Protein AF-A0A4Y9YD09-F1 (afdb_monomer_lite)

Structure (mmCIF, N/CA/C/O backbone):
data_AF-A0A4Y9YD09-F1
#
_entry.id   AF-A0A4Y9YD09-F1
#
loop_
_atom_site.group_PDB
_atom_site.id
_atom_site.type_symbol
_atom_site.label_atom_id
_atom_site.label_alt_id
_atom_site.label_comp_id
_atom_site.label_asym_id
_atom_site.label_entity_id
_atom_site.label_seq_id
_atom_site.pdbx_PDB_ins_code
_atom_site.Cartn_x
_atom_site.Cartn_y
_atom_site.Cartn_z
_atom_site.occupancy
_atom_site.B_iso_or_equiv
_atom_site.auth_seq_id
_atom_site.auth_comp_id
_atom_site.auth_asym_id
_atom_site.auth_atom_id
_atom_site.pdbx_PDB_model_num
ATOM 1 N N . MET A 1 1 ? -56.142 -28.380 24.379 1.00 47.81 1 MET A N 1
ATOM 2 C CA . MET A 1 1 ? -55.497 -27.273 23.645 1.00 47.81 1 MET A CA 1
ATOM 3 C C . MET A 1 1 ? -54.201 -27.821 23.096 1.00 47.81 1 MET A C 1
ATOM 5 O O . MET A 1 1 ? -53.212 -27.912 23.811 1.00 47.81 1 MET A O 1
ATOM 9 N N . GLU A 1 2 ? -54.309 -28.380 21.897 1.00 43.84 2 GLU A N 1
ATOM 10 C CA . GLU A 1 2 ? -53.283 -29.191 21.254 1.00 43.84 2 GLU A CA 1
ATOM 11 C C . GLU A 1 2 ? -52.233 -28.314 20.578 1.00 43.84 2 GLU A C 1
ATOM 13 O O . GLU A 1 2 ? -52.525 -27.277 19.988 1.00 43.84 2 GLU A O 1
ATOM 18 N N . SER A 1 3 ? -50.995 -28.761 20.745 1.00 59.16 3 SER A N 1
ATOM 19 C CA . SER A 1 3 ? -49.758 -28.147 20.300 1.00 59.16 3 SER A CA 1
ATOM 20 C C . SER A 1 3 ? -49.442 -28.636 18.891 1.00 59.16 3 SER A C 1
ATOM 22 O O . SER A 1 3 ? -49.024 -29.780 18.699 1.00 59.16 3 SER A O 1
ATOM 24 N N . SER A 1 4 ? -49.650 -27.774 17.900 1.00 60.03 4 SER A N 1
ATOM 25 C CA . SER A 1 4 ? -49.287 -28.040 16.509 1.00 60.03 4 SER A CA 1
ATOM 26 C C . SER A 1 4 ? -47.822 -27.671 16.286 1.00 60.03 4 SER A C 1
ATOM 28 O O . SER A 1 4 ? -47.494 -26.534 15.957 1.00 60.03 4 SER A O 1
ATOM 30 N N . ARG A 1 5 ? -46.919 -28.636 16.497 1.00 58.59 5 ARG A N 1
ATOM 31 C CA . ARG A 1 5 ? -45.524 -28.549 16.041 1.00 58.59 5 ARG A CA 1
ATOM 32 C C . ARG A 1 5 ? -45.450 -28.943 14.570 1.00 58.59 5 ARG A C 1
ATOM 34 O O . ARG A 1 5 ? -45.593 -30.113 14.218 1.00 58.59 5 ARG A O 1
ATOM 41 N N . GLU A 1 6 ? -45.205 -27.947 13.737 1.00 63.44 6 GLU A N 1
ATOM 42 C CA . GLU A 1 6 ? -44.985 -28.071 12.304 1.00 63.44 6 GLU A CA 1
ATOM 43 C C . GLU A 1 6 ? -43.615 -28.729 12.047 1.00 63.44 6 GLU A C 1
ATOM 45 O O . GLU A 1 6 ? -42.561 -28.211 12.417 1.00 63.44 6 GLU A O 1
ATOM 50 N N . LYS A 1 7 ? -43.631 -29.939 11.477 1.00 64.44 7 LYS A N 1
ATOM 51 C CA . LYS A 1 7 ? -42.435 -30.668 11.035 1.00 64.44 7 LYS A CA 1
ATOM 52 C C . LYS A 1 7 ? -42.002 -30.114 9.679 1.00 64.44 7 LYS A C 1
ATOM 54 O O . LYS A 1 7 ? -42.626 -30.418 8.667 1.00 64.44 7 LYS A O 1
ATOM 59 N N . VAL A 1 8 ? -40.908 -29.360 9.655 1.00 66.50 8 VAL A N 1
ATOM 60 C CA . VAL A 1 8 ? -40.229 -28.971 8.411 1.00 66.50 8 VAL A CA 1
ATOM 61 C C . VAL A 1 8 ? -39.468 -30.190 7.857 1.00 66.50 8 VAL A C 1
ATOM 63 O O . VAL A 1 8 ? -38.717 -30.824 8.607 1.00 66.50 8 VAL A O 1
ATOM 66 N N . PRO A 1 9 ? -39.652 -30.574 6.581 1.00 61.00 9 PRO A N 1
ATOM 67 C CA . PRO A 1 9 ? -38.974 -31.725 6.000 1.00 61.00 9 PRO A CA 1
ATOM 68 C C . PRO A 1 9 ? -37.500 -31.414 5.702 1.00 61.00 9 PRO A C 1
ATOM 70 O O . PRO A 1 9 ? -37.165 -30.544 4.900 1.00 61.00 9 PRO A O 1
ATOM 73 N N . SER A 1 10 ? -36.618 -32.174 6.353 1.00 64.12 10 SER A N 1
ATOM 74 C CA . SER A 1 10 ? -35.182 -32.239 6.079 1.00 64.12 10 SER A CA 1
ATOM 75 C C . SER A 1 10 ? -34.940 -32.932 4.735 1.00 64.12 10 SER A C 1
ATOM 77 O O . SER A 1 10 ? -34.915 -34.159 4.648 1.00 64.12 10 SER A O 1
ATOM 79 N N . CYS A 1 11 ? -34.791 -32.133 3.679 1.00 51.66 11 CYS A N 1
ATOM 80 C CA . CYS A 1 11 ? -34.447 -32.593 2.332 1.00 51.66 11 CYS A CA 1
ATOM 81 C C . CYS A 1 11 ? -33.282 -31.771 1.755 1.00 51.66 11 CYS A C 1
ATOM 83 O O . CYS A 1 11 ? -33.344 -31.327 0.612 1.00 51.66 11 CYS A O 1
ATOM 85 N N . MET A 1 12 ? -32.220 -31.542 2.531 1.00 53.12 12 MET A N 1
ATOM 86 C CA . MET A 1 12 ? -30.958 -31.031 1.984 1.00 53.12 12 MET A CA 1
ATOM 87 C C . MET A 1 12 ? -30.177 -32.210 1.399 1.00 53.12 12 MET A C 1
ATOM 89 O O . MET A 1 12 ? -29.600 -33.018 2.126 1.00 53.12 12 MET A O 1
ATOM 93 N N . ARG A 1 13 ? -30.200 -32.339 0.068 1.00 57.50 13 ARG A N 1
ATOM 94 C CA . ARG A 1 13 ? -29.267 -33.211 -0.654 1.00 57.50 13 ARG A CA 1
ATOM 95 C C . ARG A 1 13 ? -27.878 -32.560 -0.621 1.00 57.50 13 ARG A C 1
ATOM 97 O O . ARG A 1 13 ? -27.790 -31.373 -0.926 1.00 57.50 13 ARG A O 1
ATOM 104 N N . PRO A 1 14 ? -26.803 -33.298 -0.306 1.00 54.00 14 PRO A N 1
ATOM 105 C CA . PRO A 1 14 ? -25.453 -32.779 -0.466 1.00 54.00 14 PRO A CA 1
ATOM 106 C C . PRO A 1 14 ? -25.163 -32.567 -1.959 1.00 54.00 14 PRO A C 1
ATOM 108 O O . PRO A 1 14 ? -25.347 -33.473 -2.774 1.00 54.00 14 PRO A O 1
ATOM 111 N N . LEU A 1 15 ? -24.745 -31.348 -2.309 1.00 54.59 15 LEU A N 1
ATOM 112 C CA . LEU A 1 15 ? -24.181 -31.023 -3.617 1.00 54.59 15 LEU A CA 1
ATOM 113 C C . LEU A 1 15 ? -22.933 -31.893 -3.856 1.00 54.59 15 LEU A C 1
ATOM 115 O O . LEU A 1 15 ? -22.164 -32.110 -2.914 1.00 54.59 15 LEU A O 1
ATOM 119 N N . PRO A 1 16 ? -22.708 -32.398 -5.081 1.00 53.72 16 PRO A N 1
ATOM 120 C CA . PRO A 1 16 ? -21.475 -33.099 -5.399 1.00 53.72 16 PRO A CA 1
ATOM 121 C C . PRO A 1 16 ? -20.301 -32.131 -5.235 1.00 53.72 16 PRO A C 1
ATOM 123 O O . PRO A 1 16 ? -20.283 -31.056 -5.834 1.00 53.72 16 PRO A O 1
ATOM 126 N N . SER A 1 17 ? -19.328 -32.518 -4.410 1.00 49.91 17 SER A N 1
ATOM 127 C CA . SER A 1 17 ? -18.028 -31.864 -4.336 1.00 49.91 17 SER A CA 1
ATOM 128 C C . SER A 1 17 ? -17.434 -31.836 -5.740 1.00 49.91 17 SER A C 1
ATOM 130 O O . SER A 1 17 ? -17.105 -32.888 -6.294 1.00 49.91 17 SER A O 1
ATOM 132 N N . VAL A 1 18 ? -17.322 -30.641 -6.314 1.00 48.81 18 VAL A N 1
ATOM 133 C CA . VAL A 1 18 ? -16.486 -30.393 -7.483 1.00 48.81 18 VAL A CA 1
ATOM 134 C C . VAL A 1 18 ? -15.069 -30.689 -7.020 1.00 48.81 18 VAL A C 1
ATOM 136 O O . VAL A 1 18 ? -14.433 -29.880 -6.356 1.00 48.81 18 VAL A O 1
ATOM 139 N N . THR A 1 19 ? -14.614 -31.915 -7.260 1.00 46.56 19 THR A N 1
ATOM 140 C CA . THR A 1 19 ? -13.201 -32.241 -7.168 1.00 46.56 19 THR A CA 1
ATOM 141 C C . THR A 1 19 ? -12.508 -31.363 -8.186 1.00 46.56 19 THR A C 1
ATOM 143 O O . THR A 1 19 ? -12.683 -31.557 -9.391 1.00 46.56 19 THR A O 1
ATOM 146 N N . ASP A 1 20 ? -11.773 -30.385 -7.673 1.00 43.47 20 ASP A N 1
ATOM 147 C CA . ASP A 1 20 ? -10.776 -29.613 -8.386 1.00 43.47 20 ASP A CA 1
ATOM 148 C C . ASP A 1 20 ? -9.918 -30.561 -9.225 1.00 43.47 20 ASP A C 1
ATOM 150 O O . ASP A 1 20 ? -8.968 -31.190 -8.754 1.00 43.47 20 ASP A O 1
ATOM 154 N N . HIS A 1 21 ? -10.238 -30.662 -10.512 1.00 44.66 21 HIS A N 1
ATOM 155 C CA . HIS A 1 21 ? -9.236 -30.990 -11.505 1.00 44.66 21 HIS A CA 1
ATOM 156 C C . HIS A 1 21 ? -8.333 -29.766 -11.630 1.00 44.66 21 HIS A C 1
ATOM 158 O O . HIS A 1 21 ? -8.435 -28.973 -12.565 1.00 44.66 21 HIS A O 1
ATOM 164 N N . CYS A 1 22 ? -7.432 -29.634 -10.654 1.00 43.56 22 CYS A N 1
ATOM 165 C CA . CYS A 1 22 ? -6.157 -28.969 -10.835 1.00 43.56 22 CYS A CA 1
ATOM 166 C C . CYS A 1 22 ? -5.472 -29.646 -12.023 1.00 43.56 22 CYS A C 1
ATOM 168 O O . CYS A 1 22 ? -4.782 -30.658 -11.884 1.00 43.56 22 CYS A O 1
ATOM 170 N N . PHE A 1 23 ? -5.683 -29.088 -13.212 1.00 40.84 23 PHE A N 1
ATOM 171 C CA . PHE A 1 23 ? -4.746 -29.224 -14.310 1.00 40.84 23 PHE A CA 1
ATOM 172 C C . PHE A 1 23 ? -3.421 -28.631 -13.823 1.00 40.84 23 PHE A C 1
ATOM 174 O O . PHE A 1 23 ? -3.155 -27.440 -13.971 1.00 40.84 23 PHE A O 1
ATOM 181 N N . HIS A 1 24 ? -2.588 -29.474 -13.213 1.00 40.06 24 HIS A N 1
ATOM 182 C CA . HIS A 1 24 ? -1.157 -29.241 -13.130 1.00 40.06 24 HIS A CA 1
ATOM 183 C C . HIS A 1 24 ? -0.622 -29.276 -14.565 1.00 40.06 24 HIS A C 1
ATOM 185 O O . HIS A 1 24 ? -0.164 -30.300 -15.065 1.00 40.06 24 HIS A O 1
ATOM 191 N N . LEU A 1 25 ? -0.716 -28.138 -15.252 1.00 40.06 25 LEU A N 1
ATOM 192 C CA . LEU A 1 25 ? 0.164 -27.811 -16.361 1.00 40.06 25 LEU A CA 1
ATOM 193 C C . LEU A 1 25 ? 1.560 -27.635 -15.761 1.00 40.06 25 LEU A C 1
ATOM 195 O O . LEU A 1 25 ? 1.980 -26.532 -15.416 1.00 40.06 25 LEU A O 1
ATOM 199 N N . THR A 1 26 ? 2.274 -28.744 -15.592 1.00 41.78 26 THR A N 1
ATOM 200 C CA . THR A 1 26 ? 3.727 -28.744 -15.450 1.00 41.78 26 THR A CA 1
ATOM 201 C C . THR A 1 26 ? 4.317 -28.297 -16.782 1.00 41.78 26 THR A C 1
ATOM 203 O O . THR A 1 26 ? 4.711 -29.097 -17.627 1.00 41.78 26 THR A O 1
ATOM 206 N N . LEU A 1 27 ? 4.349 -26.980 -16.987 1.00 41.34 27 LEU A N 1
ATOM 207 C CA . LEU A 1 27 ? 5.278 -26.353 -17.914 1.00 41.34 27 LEU A CA 1
ATOM 208 C C . LEU A 1 27 ? 6.682 -26.616 -17.365 1.00 41.34 27 LEU A C 1
ATOM 210 O O . LEU A 1 27 ? 7.178 -25.895 -16.505 1.00 41.34 27 LEU A O 1
ATOM 214 N N . THR A 1 28 ? 7.311 -27.687 -17.839 1.00 44.91 28 THR A N 1
ATOM 215 C CA . THR A 1 28 ? 8.748 -27.913 -17.696 1.00 44.91 28 THR A CA 1
ATOM 216 C C . THR A 1 28 ? 9.475 -26.887 -18.563 1.00 44.91 28 THR A C 1
ATOM 218 O O . THR A 1 28 ? 9.896 -27.177 -19.683 1.00 44.91 28 THR A O 1
ATOM 221 N N . THR A 1 29 ? 9.567 -25.648 -18.085 1.00 51.22 29 THR A N 1
ATOM 222 C CA . THR A 1 29 ? 10.518 -24.665 -18.604 1.00 51.22 29 THR A CA 1
ATOM 223 C C . THR A 1 29 ? 11.826 -24.845 -17.851 1.00 51.22 29 THR A C 1
ATOM 225 O O . THR A 1 29 ? 12.091 -24.168 -16.861 1.00 51.22 29 THR A O 1
ATOM 228 N N . ASP A 1 30 ? 12.644 -25.761 -18.357 1.00 49.75 30 ASP A N 1
ATOM 229 C CA . ASP A 1 30 ? 14.000 -26.099 -17.897 1.00 49.75 30 ASP A CA 1
ATOM 230 C C . ASP A 1 30 ? 15.032 -24.986 -18.224 1.00 49.75 30 ASP A C 1
ATOM 232 O O . ASP A 1 30 ? 16.186 -25.224 -18.559 1.00 49.75 30 ASP A O 1
ATOM 236 N N . VAL A 1 31 ? 14.584 -23.726 -18.209 1.00 54.47 31 VAL A N 1
ATOM 237 C CA . VAL A 1 31 ? 15.383 -22.524 -18.523 1.00 54.47 31 VAL A CA 1
ATOM 238 C C . VAL A 1 31 ? 15.338 -21.515 -17.359 1.00 54.47 31 VAL A C 1
ATOM 240 O O . VAL A 1 31 ? 15.980 -20.470 -17.412 1.00 54.47 31 VAL A O 1
ATOM 243 N N . GLY A 1 32 ? 14.580 -21.811 -16.293 1.00 49.78 32 GLY A N 1
ATOM 244 C CA . GLY A 1 32 ? 14.319 -20.883 -15.187 1.00 49.78 32 GLY A CA 1
ATOM 245 C C . GLY A 1 32 ? 15.309 -20.929 -14.020 1.00 49.78 32 GLY A C 1
ATOM 246 O O . GLY A 1 32 ? 15.485 -19.908 -13.362 1.00 49.78 32 GLY A O 1
ATOM 247 N N . GLU A 1 33 ? 15.979 -22.057 -13.767 1.00 50.00 33 GLU A N 1
ATOM 248 C CA . GLU A 1 33 ? 16.783 -22.205 -12.538 1.00 50.00 33 GLU A CA 1
ATOM 249 C C . GLU A 1 33 ? 18.110 -21.434 -12.587 1.00 50.00 33 GLU A C 1
ATOM 251 O O . GLU A 1 33 ? 18.560 -20.894 -11.583 1.00 50.00 33 GLU A O 1
ATOM 256 N N . VAL A 1 34 ? 18.707 -21.257 -13.770 1.00 56.06 34 VAL A N 1
ATOM 257 C CA . VAL A 1 34 ? 19.982 -20.521 -13.878 1.00 56.06 34 VAL A CA 1
ATOM 258 C C . VAL A 1 34 ? 19.783 -19.006 -13.712 1.00 56.06 34 VAL A C 1
ATOM 260 O O . VAL A 1 34 ? 20.690 -18.297 -13.277 1.00 56.06 34 VAL A O 1
ATOM 263 N N . PHE A 1 35 ? 18.589 -18.489 -14.025 1.00 55.69 35 PHE A N 1
ATOM 264 C CA . PHE A 1 35 ? 18.291 -17.062 -13.878 1.00 55.69 35 PHE A CA 1
ATOM 265 C C . PHE A 1 35 ? 17.839 -16.691 -12.462 1.00 55.69 35 PHE A C 1
ATOM 267 O O . PHE A 1 35 ? 18.127 -15.574 -12.030 1.00 55.69 35 PHE A O 1
ATOM 274 N N . SER A 1 36 ? 17.178 -17.591 -11.723 1.00 62.50 36 SER A N 1
ATOM 275 C CA . SER A 1 36 ? 16.754 -17.305 -10.345 1.00 62.50 36 SER A CA 1
ATOM 276 C C . SER A 1 36 ? 17.939 -17.141 -9.399 1.00 62.50 36 SER A C 1
ATOM 278 O O . SER A 1 36 ? 17.943 -16.206 -8.598 1.00 62.50 36 SER A O 1
ATOM 280 N N . ASP A 1 37 ? 18.969 -17.974 -9.540 1.00 70.19 37 ASP A N 1
ATOM 281 C CA . ASP A 1 37 ? 20.123 -17.944 -8.638 1.00 70.19 37 ASP A CA 1
ATOM 282 C C . ASP A 1 37 ? 20.966 -16.680 -8.856 1.00 70.19 37 ASP A C 1
ATOM 284 O O . ASP A 1 37 ? 21.330 -15.992 -7.901 1.00 70.19 37 ASP A O 1
ATOM 288 N N . SER A 1 38 ? 21.159 -16.277 -10.118 1.00 73.81 38 SER A N 1
ATOM 289 C CA . SER A 1 38 ? 21.883 -15.043 -10.446 1.00 73.81 38 SER A CA 1
ATOM 290 C C . SER A 1 38 ? 21.150 -13.778 -9.987 1.00 73.81 38 SER A C 1
ATOM 292 O O . SER A 1 38 ? 21.802 -12.791 -9.643 1.00 73.81 38 SER A O 1
ATOM 294 N N . LEU A 1 39 ? 19.815 -13.772 -10.001 1.00 77.62 39 LEU A N 1
ATOM 295 C CA . LEU A 1 39 ? 19.019 -12.618 -9.574 1.00 77.62 39 LEU A CA 1
ATOM 296 C C . LEU A 1 39 ? 18.940 -12.551 -8.043 1.00 77.62 39 LEU A C 1
ATOM 298 O O . LEU A 1 39 ? 18.982 -11.462 -7.470 1.00 77.62 39 LEU A O 1
ATOM 302 N N . HIS A 1 40 ? 18.912 -13.707 -7.375 1.00 80.25 40 HIS A N 1
ATOM 303 C CA . HIS A 1 40 ? 18.935 -13.768 -5.920 1.00 80.25 40 HIS A CA 1
ATOM 304 C C . HIS A 1 40 ? 20.273 -13.283 -5.339 1.00 80.25 40 HIS A C 1
ATOM 306 O O . HIS A 1 40 ? 20.264 -12.539 -4.351 1.00 80.25 40 HIS A O 1
ATOM 312 N N . ASP A 1 41 ? 21.398 -13.625 -5.971 1.00 81.75 41 ASP A N 1
ATOM 313 C CA . ASP A 1 41 ? 22.720 -13.131 -5.571 1.00 81.75 41 ASP A CA 1
ATOM 314 C C . ASP A 1 41 ? 22.876 -11.623 -5.820 1.00 81.75 41 ASP A C 1
ATOM 316 O O . ASP A 1 41 ? 23.442 -10.918 -4.983 1.00 81.75 41 ASP A O 1
ATOM 320 N N . LEU A 1 42 ? 22.296 -11.095 -6.906 1.00 83.19 42 LEU A N 1
ATOM 321 C CA . LEU A 1 42 ? 22.296 -9.655 -7.189 1.00 83.19 42 LEU A CA 1
ATOM 322 C C . LEU A 1 42 ? 21.495 -8.862 -6.139 1.00 83.19 42 LEU A C 1
ATOM 324 O O . LEU A 1 42 ? 21.937 -7.802 -5.694 1.00 83.19 42 LEU A O 1
ATOM 328 N N . ILE A 1 43 ? 20.348 -9.396 -5.702 1.00 83.19 43 ILE A N 1
ATOM 329 C CA . ILE A 1 43 ? 19.521 -8.788 -4.646 1.00 83.19 43 ILE A CA 1
ATOM 330 C C . ILE A 1 43 ? 20.260 -8.810 -3.302 1.00 83.19 43 ILE A C 1
ATOM 332 O O . ILE A 1 43 ? 20.325 -7.782 -2.630 1.00 83.19 43 ILE A O 1
ATOM 336 N N . LYS A 1 44 ? 20.896 -9.932 -2.935 1.00 85.19 44 LYS A N 1
ATOM 337 C CA . LYS A 1 44 ? 21.687 -10.015 -1.694 1.00 85.19 44 LYS A CA 1
ATOM 338 C C . LYS A 1 44 ? 22.861 -9.038 -1.685 1.00 85.19 44 LYS A C 1
ATOM 340 O O . LYS A 1 44 ? 23.157 -8.452 -0.644 1.00 85.19 44 LYS A O 1
ATOM 345 N N . HIS A 1 45 ? 23.518 -8.839 -2.827 1.00 81.69 45 HIS A N 1
ATOM 346 C CA . HIS A 1 45 ? 24.631 -7.897 -2.927 1.00 81.69 45 HIS A CA 1
ATOM 347 C C . HIS A 1 45 ? 24.160 -6.437 -2.801 1.00 81.69 45 HIS A C 1
ATOM 349 O O . HIS A 1 45 ? 24.809 -5.642 -2.120 1.00 81.69 45 HIS A O 1
ATOM 355 N N . ALA A 1 46 ? 23.000 -6.102 -3.380 1.00 76.88 46 ALA A N 1
ATOM 356 C CA . ALA A 1 46 ? 22.389 -4.778 -3.255 1.00 76.88 46 ALA A CA 1
ATOM 357 C C . ALA A 1 46 ? 21.912 -4.479 -1.818 1.00 76.88 46 ALA A C 1
ATOM 359 O O . ALA A 1 46 ? 22.097 -3.367 -1.321 1.00 76.88 46 ALA A O 1
ATOM 360 N N . GLU A 1 47 ? 21.352 -5.468 -1.114 1.00 79.62 47 GLU A N 1
ATOM 361 C CA . GLU A 1 47 ? 20.957 -5.324 0.295 1.00 79.62 47 GLU A CA 1
ATOM 362 C C . GLU A 1 47 ? 22.171 -5.175 1.228 1.00 79.62 47 GLU A C 1
ATOM 364 O O . GLU A 1 47 ? 22.140 -4.367 2.161 1.00 79.62 47 GLU A O 1
ATOM 369 N N . ALA A 1 48 ? 23.268 -5.891 0.954 1.00 74.94 48 ALA A N 1
ATOM 370 C CA . ALA A 1 48 ? 24.509 -5.773 1.718 1.00 74.94 48 ALA A CA 1
ATOM 371 C C . ALA A 1 48 ? 25.160 -4.384 1.569 1.00 74.94 48 ALA A C 1
ATOM 373 O O . ALA A 1 48 ? 25.616 -3.811 2.563 1.00 74.94 48 ALA A O 1
ATOM 374 N N . GLU A 1 49 ? 25.160 -3.802 0.364 1.00 73.19 49 GLU A N 1
ATOM 375 C CA . GLU A 1 49 ? 25.646 -2.431 0.145 1.00 73.19 49 GLU A CA 1
ATOM 376 C C . GLU A 1 49 ? 24.736 -1.380 0.796 1.00 73.19 49 GLU A C 1
ATOM 378 O O . GLU A 1 49 ? 25.233 -0.452 1.444 1.00 73.19 49 GLU A O 1
ATOM 383 N N . ALA A 1 50 ? 23.412 -1.552 0.726 1.00 69.50 50 ALA A N 1
A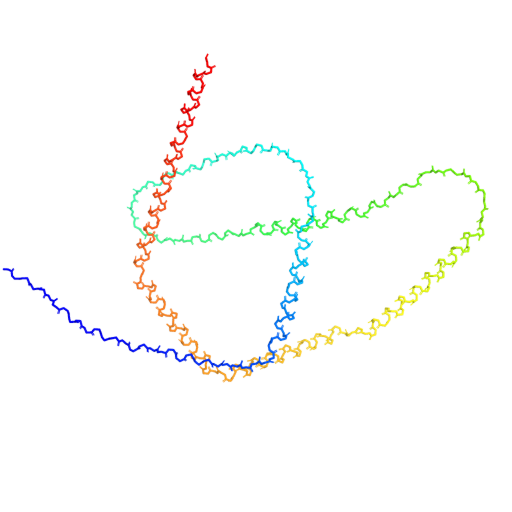TOM 384 C CA . ALA A 1 50 ? 22.464 -0.648 1.379 1.00 69.50 50 ALA A CA 1
ATOM 385 C C . ALA A 1 50 ? 22.603 -0.657 2.914 1.00 69.50 50 ALA A C 1
ATOM 387 O O . ALA A 1 50 ? 22.464 0.386 3.562 1.00 69.50 50 ALA A O 1
ATOM 388 N N . CYS A 1 51 ? 22.925 -1.809 3.508 1.00 61.53 51 CYS A N 1
ATOM 389 C CA . CYS A 1 51 ? 23.108 -1.925 4.953 1.00 61.53 51 CYS A CA 1
ATOM 390 C C . CYS A 1 51 ? 24.416 -1.270 5.438 1.00 61.53 51 CYS A C 1
ATOM 392 O O . CYS A 1 51 ? 24.469 -0.758 6.558 1.00 61.53 51 CYS A O 1
ATOM 394 N N . ASN A 1 52 ? 25.445 -1.209 4.586 1.00 55.12 52 ASN A N 1
ATOM 395 C CA . ASN A 1 52 ? 26.748 -0.629 4.928 1.00 55.12 52 ASN A CA 1
ATOM 396 C C . ASN A 1 52 ? 26.774 0.911 4.853 1.00 55.12 52 ASN A C 1
ATOM 398 O O . ASN A 1 52 ? 27.634 1.553 5.455 1.00 55.12 52 ASN A O 1
ATOM 402 N N . HIS A 1 53 ? 25.816 1.531 4.156 1.00 56.53 53 HIS A N 1
ATOM 403 C CA . HIS A 1 53 ? 25.692 2.993 4.082 1.00 56.53 53 HIS A CA 1
ATOM 404 C C . HIS A 1 53 ? 24.697 3.605 5.074 1.00 56.53 53 HIS A C 1
ATOM 406 O O . HIS A 1 53 ? 24.678 4.826 5.229 1.00 56.53 53 HIS A O 1
ATOM 412 N N . ARG A 1 54 ? 23.910 2.797 5.799 1.00 49.81 54 ARG A N 1
ATOM 413 C CA . ARG A 1 54 ? 22.873 3.320 6.709 1.00 49.81 54 ARG A CA 1
ATOM 414 C C . ARG A 1 54 ? 23.289 3.468 8.174 1.00 49.81 54 ARG A C 1
ATOM 416 O O . ARG A 1 54 ? 22.543 4.064 8.943 1.00 49.81 54 ARG A O 1
ATOM 423 N N . TYR A 1 55 ? 24.479 3.006 8.556 1.00 48.50 55 TYR A N 1
ATOM 424 C CA . TYR A 1 55 ? 25.003 3.198 9.910 1.00 48.50 55 TYR A CA 1
ATOM 425 C C . TYR A 1 55 ? 26.477 3.615 9.887 1.00 48.50 55 TYR A C 1
ATOM 427 O O . TYR A 1 55 ? 27.358 2.764 10.015 1.00 48.50 55 TYR A O 1
ATOM 435 N N . PRO A 1 56 ? 26.795 4.920 9.792 1.00 48.81 56 PRO A N 1
ATOM 436 C CA . PRO A 1 56 ? 28.084 5.374 10.283 1.00 48.81 56 PRO A CA 1
ATOM 437 C C . PRO A 1 56 ? 28.127 5.063 11.781 1.00 48.81 56 PRO A C 1
ATOM 439 O O . PRO A 1 56 ? 27.227 5.446 12.532 1.00 48.81 56 PRO A O 1
ATOM 442 N N . ALA A 1 57 ? 29.151 4.319 12.196 1.00 50.62 57 ALA A N 1
ATOM 443 C CA . ALA A 1 57 ? 29.418 3.957 13.578 1.00 50.62 57 ALA A CA 1
ATOM 444 C C . ALA A 1 57 ? 29.324 5.195 14.488 1.00 50.62 57 ALA A C 1
ATOM 446 O O . ALA A 1 57 ? 30.262 5.987 14.593 1.00 50.62 57 ALA A O 1
ATOM 447 N N . ARG A 1 58 ? 28.176 5.375 15.156 1.00 46.91 58 ARG A N 1
ATOM 448 C CA . ARG A 1 58 ? 28.037 6.357 16.228 1.00 46.91 58 ARG A CA 1
ATOM 449 C C . ARG A 1 58 ? 28.754 5.798 17.443 1.00 46.91 58 ARG A C 1
ATOM 451 O O . ARG A 1 58 ? 28.265 4.921 18.149 1.00 46.91 58 ARG A O 1
ATOM 458 N N . LEU A 1 59 ? 29.961 6.323 17.595 1.00 46.56 59 LEU A N 1
ATOM 459 C CA . LEU A 1 59 ? 30.813 6.277 18.765 1.00 46.56 59 LEU A CA 1
ATOM 460 C C . LEU A 1 59 ? 30.002 6.347 20.063 1.00 46.56 59 LEU A C 1
ATOM 462 O O . LEU A 1 59 ? 29.102 7.170 20.228 1.00 46.56 59 LEU A O 1
ATOM 466 N N . ALA A 1 60 ? 30.396 5.486 20.995 1.00 51.72 60 ALA A N 1
ATOM 467 C CA . ALA A 1 60 ? 30.070 5.579 22.401 1.00 51.72 60 ALA A CA 1
ATOM 468 C C . ALA A 1 60 ? 30.342 6.999 22.926 1.00 51.72 60 ALA A C 1
ATOM 470 O O . ALA A 1 60 ? 31.480 7.458 22.893 1.00 51.72 60 ALA A O 1
ATOM 471 N N . SER A 1 61 ? 29.319 7.676 23.452 1.00 46.53 61 SER A N 1
ATOM 472 C CA . SER A 1 61 ? 29.518 8.852 24.297 1.00 46.53 61 SER A CA 1
ATOM 473 C C . SER A 1 61 ? 28.341 9.057 25.250 1.00 46.53 61 SER A C 1
ATOM 475 O O . SER A 1 61 ? 27.207 9.270 24.839 1.00 46.53 61 SER A O 1
ATOM 477 N N . THR A 1 62 ? 28.684 8.983 26.537 1.00 41.00 62 THR A N 1
ATOM 478 C CA . THR A 1 62 ? 28.089 9.688 27.684 1.00 41.00 62 THR A CA 1
ATOM 479 C C . THR A 1 62 ? 26.598 9.507 27.984 1.00 41.00 62 THR A C 1
ATOM 481 O O . THR A 1 62 ? 25.710 10.197 27.503 1.00 41.00 62 THR A O 1
ATOM 484 N N . ARG A 1 63 ? 26.395 8.618 28.957 1.00 46.62 63 ARG A N 1
ATOM 485 C CA . ARG A 1 63 ? 25.298 8.525 29.921 1.00 46.62 63 ARG A CA 1
ATOM 486 C C . ARG A 1 63 ? 25.058 9.873 30.627 1.00 46.62 63 ARG A C 1
ATOM 488 O O . ARG A 1 63 ? 25.610 10.099 31.700 1.00 46.62 63 ARG A O 1
ATOM 495 N N . GLU A 1 64 ? 24.203 10.724 30.074 1.00 46.28 64 GLU A N 1
ATOM 496 C CA . GLU A 1 64 ? 23.577 11.822 30.817 1.00 46.28 64 GLU A CA 1
ATOM 497 C C . GLU A 1 64 ? 22.121 11.481 31.134 1.00 46.28 64 GLU A C 1
ATOM 499 O O . GLU A 1 64 ? 21.325 11.103 30.278 1.00 46.28 64 GLU A O 1
ATOM 504 N N . LYS A 1 65 ? 21.802 11.555 32.427 1.00 54.81 65 LYS A N 1
ATOM 505 C CA . LYS A 1 65 ? 20.461 11.390 32.976 1.00 54.81 65 LYS A CA 1
ATOM 506 C C . LYS A 1 65 ? 19.633 12.621 32.607 1.00 54.81 65 LYS A C 1
ATOM 508 O O . LYS A 1 65 ? 19.688 13.614 33.327 1.00 54.81 65 LYS A O 1
ATOM 513 N N . SER A 1 66 ? 18.830 12.551 31.553 1.00 41.88 66 SER A N 1
ATOM 514 C CA . SER A 1 66 ? 17.702 13.466 31.388 1.00 41.88 66 SER A CA 1
ATOM 515 C C . SER A 1 66 ? 16.488 12.888 32.117 1.00 41.88 66 SER A C 1
ATOM 517 O O . SER A 1 66 ? 15.860 11.912 31.710 1.00 41.88 66 SER A O 1
ATOM 519 N N . VAL A 1 67 ? 16.193 13.485 33.270 1.00 50.69 67 VAL A N 1
ATOM 520 C CA . VAL A 1 67 ? 14.905 13.362 33.950 1.00 50.69 67 VAL A CA 1
ATOM 521 C C . VAL A 1 67 ? 13.888 14.077 33.065 1.00 50.69 67 VAL A C 1
ATOM 523 O O . VAL A 1 67 ? 13.766 15.297 33.111 1.00 50.69 67 VAL A O 1
ATOM 526 N N . LEU A 1 68 ? 13.196 13.325 32.210 1.00 43.81 68 LEU A N 1
ATOM 527 C CA . LEU A 1 68 ? 12.030 13.833 31.500 1.00 43.81 68 LEU A CA 1
ATOM 528 C C . LEU A 1 68 ? 10.869 13.909 32.494 1.00 43.81 68 LEU A C 1
ATOM 530 O O . LEU A 1 68 ? 10.250 12.904 32.844 1.00 43.81 68 LEU A O 1
ATOM 534 N N . HIS A 1 69 ? 10.606 15.127 32.965 1.00 42.09 69 HIS A N 1
ATOM 535 C CA . HIS A 1 69 ? 9.307 15.516 33.491 1.00 42.09 69 HIS A CA 1
ATOM 536 C C . HIS A 1 69 ? 8.272 15.292 32.384 1.00 42.09 69 HIS A C 1
ATOM 538 O O . HIS A 1 69 ? 8.147 16.095 31.465 1.00 42.09 69 HIS A O 1
ATOM 544 N N . HIS A 1 70 ? 7.551 14.174 32.455 1.00 40.78 70 HIS A N 1
ATOM 545 C CA . HIS A 1 70 ? 6.343 13.987 31.667 1.00 40.78 70 HIS A CA 1
ATOM 546 C C . HIS A 1 70 ? 5.276 14.912 32.258 1.00 40.78 70 HIS A C 1
ATOM 548 O O . HIS A 1 70 ? 4.643 14.604 33.268 1.00 40.78 70 HIS A O 1
ATOM 554 N N . GLU A 1 71 ? 5.142 16.090 31.662 1.00 42.88 71 GLU A N 1
ATOM 555 C CA . GLU A 1 71 ? 4.032 16.997 31.898 1.00 42.88 71 GLU A CA 1
ATOM 556 C C . GLU A 1 71 ? 2.768 16.318 31.355 1.00 42.88 71 GLU A C 1
ATOM 558 O O . GLU A 1 71 ? 2.530 16.235 30.150 1.00 42.88 71 GLU A O 1
ATOM 563 N N . VAL A 1 72 ? 2.006 15.710 32.264 1.00 43.66 72 VAL A N 1
ATOM 564 C CA . VAL A 1 72 ? 0.695 15.125 31.983 1.00 43.66 72 VAL A CA 1
ATOM 565 C C . VAL A 1 72 ? -0.250 16.287 31.699 1.00 43.66 72 VAL A C 1
ATOM 567 O O . VAL A 1 72 ? -0.810 16.892 32.612 1.00 43.66 72 VAL A O 1
ATOM 570 N N . ARG A 1 73 ? -0.386 16.636 30.419 1.00 44.50 73 ARG A N 1
ATOM 571 C CA . ARG A 1 73 ? -1.370 17.607 29.947 1.00 44.50 73 ARG A CA 1
ATOM 572 C C . ARG A 1 73 ? -2.748 16.962 30.086 1.00 44.50 73 ARG A C 1
ATOM 574 O O . ARG A 1 73 ? -3.130 16.117 29.283 1.00 44.50 73 ARG A O 1
ATOM 581 N N . ALA A 1 74 ? -3.449 17.310 31.161 1.00 41.72 74 ALA A N 1
ATOM 582 C CA . ALA A 1 74 ? -4.829 16.917 31.389 1.00 41.72 74 ALA A CA 1
ATOM 583 C C . ALA A 1 74 ? -5.698 17.497 30.265 1.00 41.72 74 ALA A C 1
ATOM 585 O O . ALA A 1 74 ? -5.924 18.703 30.205 1.00 41.72 74 ALA A O 1
ATOM 586 N N . THR A 1 75 ? -6.150 16.646 29.348 1.00 42.16 75 THR A N 1
ATOM 587 C CA . THR A 1 75 ? -7.208 16.989 28.400 1.00 42.16 75 THR A CA 1
ATOM 588 C C . THR A 1 75 ? -8.536 16.879 29.131 1.00 42.16 75 THR A C 1
ATOM 590 O O . THR A 1 75 ? -9.002 15.780 29.435 1.00 42.16 75 THR A O 1
ATOM 593 N N . THR A 1 76 ? -9.107 18.032 29.460 1.00 38.94 76 THR A N 1
ATOM 594 C CA . THR A 1 76 ? -10.479 18.188 29.937 1.00 38.94 76 THR A CA 1
ATOM 595 C C . THR A 1 76 ? -11.414 17.700 28.835 1.00 38.94 76 THR A C 1
ATOM 597 O O . THR A 1 76 ? -11.583 18.355 27.812 1.00 38.94 76 THR A O 1
ATOM 600 N N . LEU A 1 77 ? -11.955 16.499 29.015 1.00 44.22 77 LEU A N 1
ATOM 601 C CA . LEU A 1 77 ? -12.986 15.926 28.163 1.00 44.22 77 LEU A CA 1
ATOM 602 C C . LEU A 1 77 ? -14.315 16.426 28.740 1.00 44.22 77 LEU A C 1
ATOM 604 O O . LEU A 1 77 ? -14.805 15.884 29.730 1.00 44.22 77 LEU A O 1
ATOM 608 N N . GLU A 1 78 ? -14.805 17.554 28.219 1.00 50.62 78 GLU A N 1
ATOM 609 C CA . GLU A 1 78 ? -16.107 18.105 28.601 1.00 50.62 78 GLU A CA 1
ATOM 610 C C . GLU A 1 78 ? -17.209 17.099 28.246 1.00 50.62 78 GLU A C 1
ATOM 612 O O . GLU A 1 78 ? -17.242 16.536 27.150 1.00 50.62 78 GLU A O 1
ATOM 617 N N . GLY A 1 79 ? -18.064 16.825 29.233 1.00 46.81 79 GLY A N 1
ATOM 618 C CA . GLY A 1 79 ? -19.171 15.889 29.132 1.00 46.81 79 GLY A CA 1
ATOM 619 C C . GLY A 1 79 ? -20.225 16.395 28.158 1.00 46.81 79 GLY A C 1
ATOM 620 O O . GLY A 1 79 ? -20.808 17.456 28.360 1.00 46.81 79 GLY A O 1
ATOM 621 N N . LEU A 1 80 ? -20.473 15.607 27.116 1.00 49.94 80 LEU A N 1
ATOM 622 C CA . LEU A 1 80 ? -21.678 15.714 26.308 1.00 49.94 80 LEU A CA 1
ATOM 623 C C . LEU A 1 80 ? -22.751 14.861 26.983 1.00 49.94 80 LEU A C 1
ATOM 625 O O . LEU A 1 80 ? -22.724 13.629 26.898 1.00 49.94 80 LEU A O 1
ATOM 629 N N . ASP A 1 81 ? -23.638 15.541 27.706 1.00 48.38 81 ASP A N 1
ATOM 630 C CA . ASP A 1 81 ? -24.837 14.960 28.293 1.00 48.38 81 ASP A CA 1
ATOM 631 C C . ASP A 1 81 ? -25.750 14.403 27.195 1.00 48.38 81 ASP A C 1
ATOM 633 O O . A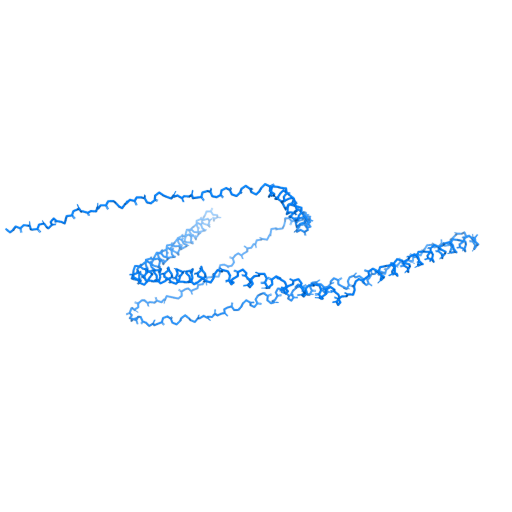SP A 1 81 ? -25.934 14.983 26.123 1.00 48.38 81 ASP A O 1
ATOM 637 N N . ALA A 1 82 ? -26.265 13.211 27.475 1.00 57.75 82 ALA A N 1
ATOM 638 C CA . ALA A 1 82 ? -27.115 12.434 26.603 1.00 57.75 82 ALA A CA 1
ATOM 639 C C . ALA A 1 82 ? -28.560 12.931 26.686 1.00 57.75 82 ALA A C 1
ATOM 641 O O . ALA A 1 82 ? -29.266 12.572 27.623 1.00 57.75 82 ALA A O 1
ATOM 642 N N . ASP A 1 83 ? -28.999 13.662 25.668 1.00 51.56 83 ASP A N 1
ATOM 643 C CA . ASP A 1 83 ? -30.397 13.658 25.250 1.00 51.56 83 ASP A CA 1
ATOM 644 C C . ASP A 1 83 ? -30.444 13.175 23.796 1.00 51.56 83 ASP A C 1
ATOM 646 O O . ASP A 1 83 ? -29.899 13.793 22.880 1.00 51.56 83 ASP A O 1
ATOM 650 N N . GLU A 1 84 ? -31.015 11.983 23.620 1.00 69.06 84 GLU A N 1
ATOM 651 C CA . GLU A 1 84 ? -31.324 11.404 22.320 1.00 69.06 84 GLU A CA 1
ATOM 652 C C . GLU A 1 84 ? -32.387 12.242 21.607 1.00 69.06 84 GLU A C 1
ATOM 654 O O . GLU A 1 84 ? -33.457 12.458 22.165 1.00 69.06 84 GLU A O 1
ATOM 659 N N . ASP A 1 85 ? -32.109 12.630 20.358 1.00 50.19 85 ASP A N 1
ATOM 660 C CA . ASP A 1 85 ? -33.098 12.745 19.281 1.00 50.19 85 ASP A CA 1
ATOM 661 C C . ASP A 1 85 ? -32.385 12.806 17.899 1.00 50.19 85 ASP A C 1
ATOM 663 O O . ASP A 1 85 ? -31.154 12.870 17.843 1.00 50.19 85 ASP A O 1
ATOM 667 N N . PRO A 1 86 ? -33.097 12.588 16.776 1.00 53.91 86 PRO A N 1
ATOM 668 C CA . PRO A 1 86 ? -32.769 11.559 15.790 1.00 53.91 86 PRO A CA 1
ATOM 669 C C . PRO A 1 86 ? -31.788 11.989 14.692 1.00 53.91 86 PRO A C 1
ATOM 671 O O . PRO A 1 86 ? -31.893 13.069 14.137 1.00 53.91 86 PRO A O 1
ATOM 674 N N . VAL A 1 87 ? -30.909 11.044 14.335 1.00 57.88 87 VAL A N 1
ATOM 675 C CA . VAL A 1 87 ? -30.269 10.809 13.022 1.00 57.88 87 VAL A CA 1
ATOM 676 C C . VAL A 1 87 ? -30.295 11.997 12.046 1.00 57.88 87 VAL A C 1
ATOM 678 O O . VAL A 1 87 ? -30.993 11.944 11.037 1.00 57.88 87 VAL A O 1
ATOM 681 N N . ASP A 1 88 ? -29.467 13.007 12.299 1.00 43.25 88 ASP A N 1
ATOM 682 C CA . ASP A 1 88 ? -29.019 13.912 11.244 1.00 43.25 88 ASP A CA 1
ATOM 683 C C . ASP A 1 88 ? -27.714 13.383 10.645 1.00 43.25 88 ASP A C 1
ATOM 685 O O . ASP A 1 88 ? -26.819 12.884 11.334 1.00 43.25 88 ASP A O 1
ATOM 689 N N . GLU A 1 89 ? -27.685 13.415 9.318 1.00 47.56 89 GLU A N 1
ATOM 690 C CA . GLU A 1 89 ? -26.605 13.003 8.436 1.00 47.56 89 GLU A CA 1
ATOM 691 C C . GLU A 1 89 ? -25.239 13.391 9.009 1.00 47.56 89 GLU A C 1
ATOM 693 O O . GLU A 1 89 ? -24.937 14.564 9.218 1.00 47.56 89 GLU A O 1
ATOM 698 N N . ILE A 1 90 ? -24.384 12.389 9.240 1.00 45.84 90 ILE A N 1
ATOM 699 C CA . ILE A 1 90 ? -22.966 12.623 9.499 1.00 45.84 90 ILE A CA 1
ATOM 700 C C . ILE A 1 90 ? -22.391 13.168 8.188 1.00 45.84 90 ILE A C 1
ATOM 702 O O . ILE A 1 90 ? -21.965 12.402 7.323 1.00 45.84 90 ILE A O 1
ATOM 706 N N . GLN A 1 91 ? -22.418 14.490 8.030 1.00 44.12 91 GLN A N 1
ATOM 707 C CA . GLN A 1 91 ? -21.501 15.204 7.158 1.00 44.12 91 GLN A CA 1
ATOM 708 C C . GLN A 1 91 ? -20.112 14.930 7.725 1.00 44.12 91 GLN A C 1
ATOM 710 O O . GLN A 1 91 ? -19.694 15.499 8.730 1.00 44.12 91 GLN A O 1
ATOM 715 N N . ILE A 1 92 ? -19.454 13.927 7.148 1.00 43.00 92 ILE A N 1
ATOM 716 C CA . ILE A 1 92 ? -18.034 13.694 7.353 1.00 43.00 92 ILE A CA 1
ATOM 717 C C . ILE A 1 92 ? -17.368 14.874 6.653 1.00 43.00 92 ILE A C 1
ATOM 719 O O . ILE A 1 92 ? -17.172 14.841 5.440 1.00 43.00 92 ILE A O 1
ATOM 723 N N . ASP A 1 93 ? -17.111 15.942 7.406 1.00 45.25 93 ASP A N 1
ATOM 724 C CA . ASP A 1 93 ? -16.122 16.938 7.020 1.00 45.25 93 ASP A CA 1
ATOM 725 C C . ASP A 1 93 ? -14.796 16.182 6.915 1.00 45.25 93 ASP A C 1
ATOM 727 O O . ASP A 1 93 ? -14.144 15.853 7.908 1.00 45.25 93 ASP A O 1
ATOM 731 N N . GLU A 1 94 ? -14.452 15.809 5.683 1.00 49.66 94 GLU A N 1
ATOM 732 C CA . GLU A 1 94 ? -13.107 15.420 5.297 1.00 49.66 94 GLU A CA 1
ATOM 733 C C . GLU A 1 94 ? -12.227 16.669 5.435 1.00 49.66 94 GLU A C 1
ATOM 735 O O . GLU A 1 94 ? -11.868 17.319 4.452 1.00 49.66 94 GLU A O 1
ATOM 740 N N . GLU A 1 95 ? -11.884 17.022 6.677 1.00 46.38 95 GLU A N 1
ATOM 741 C CA . GLU A 1 95 ? -10.697 17.818 6.952 1.00 46.38 95 GLU A CA 1
ATOM 742 C C . GLU A 1 95 ? -9.507 16.979 6.490 1.00 46.38 95 GLU A C 1
ATOM 744 O O . GLU A 1 95 ? -8.975 16.100 7.169 1.00 46.38 95 GLU A O 1
ATOM 749 N N . GLN A 1 96 ? -9.174 17.216 5.227 1.00 50.91 96 GLN A N 1
ATOM 750 C CA . GLN A 1 96 ? -7.929 16.877 4.589 1.00 50.91 96 GLN A CA 1
ATOM 751 C C . GLN A 1 96 ? -6.826 17.575 5.388 1.00 50.91 96 GLN A C 1
ATOM 753 O O . GLN A 1 96 ? -6.399 18.673 5.037 1.00 50.91 96 GLN A O 1
ATOM 758 N N . ASP A 1 97 ? -6.397 16.930 6.477 1.00 53.06 97 ASP A N 1
ATOM 759 C CA . ASP A 1 97 ? -5.138 17.189 7.169 1.00 53.06 97 ASP A CA 1
ATOM 760 C C . ASP A 1 97 ? -4.024 16.928 6.154 1.00 53.06 97 ASP A C 1
ATOM 762 O O . ASP A 1 97 ? -3.458 15.838 6.020 1.00 53.06 97 ASP A O 1
ATOM 766 N N . GLY A 1 98 ? -3.808 17.952 5.333 1.00 52.66 98 GLY A N 1
ATOM 767 C CA . GLY A 1 98 ? -2.713 18.055 4.407 1.00 52.66 98 GLY A CA 1
ATOM 768 C C . GLY A 1 98 ? -1.439 17.887 5.207 1.00 52.66 98 GLY A C 1
ATOM 769 O O . GLY A 1 98 ? -1.183 18.616 6.161 1.00 52.66 98 GLY A O 1
ATOM 770 N N . ASP A 1 99 ? -0.662 16.894 4.802 1.00 61.59 99 ASP A N 1
ATOM 771 C CA . ASP A 1 99 ? 0.687 16.603 5.256 1.00 61.59 99 ASP A CA 1
ATOM 772 C C . ASP A 1 99 ? 1.629 17.783 4.936 1.00 61.59 99 ASP A C 1
ATOM 774 O O . ASP A 1 99 ? 2.506 17.717 4.073 1.00 61.59 99 ASP A O 1
ATOM 778 N N . GLU A 1 100 ? 1.438 18.914 5.619 1.00 67.44 100 GLU A N 1
ATOM 779 C CA . GLU A 1 100 ? 2.358 20.054 5.603 1.00 67.44 100 GLU A CA 1
ATOM 780 C C . GLU A 1 100 ? 3.721 19.652 6.194 1.00 67.44 100 GLU A C 1
ATOM 782 O O . GLU A 1 100 ? 4.749 20.276 5.915 1.00 67.44 100 GLU A O 1
ATOM 787 N N . ASN A 1 101 ? 3.755 18.550 6.948 1.00 68.56 101 ASN A N 1
ATOM 788 C CA . ASN A 1 101 ? 4.952 18.023 7.581 1.00 68.56 101 ASN A CA 1
ATOM 789 C C . ASN A 1 101 ? 5.953 17.457 6.551 1.00 68.56 101 ASN A C 1
ATOM 791 O O . ASN A 1 101 ? 7.161 17.665 6.698 1.00 68.56 101 ASN A O 1
ATOM 795 N N . GLY A 1 102 ? 5.476 16.852 5.456 1.00 78.00 102 GLY A N 1
ATOM 796 C CA . GLY A 1 102 ? 6.330 16.378 4.360 1.00 78.00 102 GLY A CA 1
ATOM 797 C C . GLY A 1 102 ? 7.091 17.491 3.620 1.00 78.00 102 GLY A C 1
ATOM 798 O O . GLY A 1 102 ? 8.226 17.291 3.176 1.00 78.00 102 GLY A O 1
ATOM 799 N N . MET A 1 103 ? 6.525 18.702 3.521 1.00 82.69 103 MET A N 1
ATOM 800 C CA . MET A 1 103 ? 7.185 19.822 2.829 1.00 82.69 103 MET A CA 1
ATOM 801 C C . MET A 1 103 ? 8.315 20.438 3.672 1.00 82.69 103 MET A C 1
ATOM 803 O O . MET A 1 103 ? 9.375 20.776 3.135 1.00 82.69 103 MET A O 1
ATOM 807 N N . LEU A 1 104 ? 8.131 20.530 4.994 1.00 84.81 104 LEU A N 1
ATOM 808 C CA . LEU A 1 104 ? 9.154 21.010 5.935 1.00 84.81 104 LEU A CA 1
ATOM 809 C C . LEU A 1 104 ? 10.373 20.073 6.023 1.00 84.81 104 LEU A C 1
ATOM 811 O O . LEU A 1 104 ? 11.512 20.542 6.156 1.00 84.81 104 LEU A O 1
ATOM 815 N N . GLU A 1 105 ? 10.165 18.762 5.887 1.00 83.75 105 GLU A N 1
ATOM 816 C CA . GLU A 1 105 ? 11.254 17.778 5.871 1.00 83.75 105 GLU A CA 1
ATOM 817 C C . GLU A 1 105 ? 12.151 17.938 4.629 1.00 83.75 105 GLU A C 1
ATOM 819 O O . GLU A 1 105 ? 13.383 17.936 4.736 1.00 83.75 105 GLU A O 1
ATOM 824 N N . MET A 1 106 ? 11.559 18.198 3.457 1.00 86.31 106 MET A N 1
ATOM 825 C CA . MET A 1 106 ? 12.312 18.444 2.221 1.00 86.31 106 MET A CA 1
ATOM 826 C C . MET A 1 106 ? 13.133 19.750 2.280 1.00 86.31 106 MET A C 1
ATOM 828 O O . MET A 1 106 ? 14.283 19.771 1.827 1.00 86.31 106 MET A O 1
ATOM 832 N N . PHE A 1 107 ? 12.603 20.822 2.887 1.00 86.75 107 PHE A N 1
ATOM 833 C CA . PHE A 1 107 ? 13.360 22.067 3.104 1.00 86.75 107 PHE A CA 1
ATOM 834 C C . PHE A 1 107 ? 14.540 21.882 4.070 1.00 86.75 107 PHE A C 1
ATOM 836 O O . PHE A 1 107 ? 15.636 22.384 3.800 1.00 86.75 107 PHE A O 1
ATOM 843 N N . SER A 1 108 ? 14.354 21.104 5.140 1.00 87.81 108 SER A N 1
ATOM 844 C CA . SER A 1 108 ? 15.425 20.778 6.098 1.00 87.81 108 SER A CA 1
ATOM 845 C C . SER A 1 108 ? 16.574 20.017 5.428 1.00 87.81 108 SER A C 1
ATOM 847 O O . SER A 1 108 ? 17.750 20.271 5.700 1.00 87.81 108 SER A O 1
ATOM 849 N N . MET A 1 109 ? 16.246 19.126 4.489 1.00 81.12 109 MET A N 1
ATOM 850 C CA . MET A 1 109 ? 17.233 18.349 3.740 1.00 81.12 109 MET A CA 1
ATOM 851 C C . MET A 1 109 ? 18.058 19.221 2.777 1.00 81.12 109 MET A C 1
ATOM 853 O O . MET A 1 109 ? 19.281 19.095 2.730 1.00 81.12 109 MET A O 1
ATOM 857 N N . LEU A 1 110 ? 17.425 20.154 2.055 1.00 86.00 110 LEU A N 1
ATOM 858 C CA . LEU A 1 110 ? 18.125 21.099 1.170 1.00 86.00 110 LEU A CA 1
ATOM 859 C C . LEU A 1 110 ? 19.036 22.064 1.942 1.00 86.00 110 LEU A C 1
ATOM 861 O O . LEU A 1 110 ? 20.130 22.386 1.469 1.00 86.00 110 LEU A O 1
ATOM 865 N N . GLN A 1 111 ? 18.624 22.488 3.138 1.00 84.25 111 GLN A N 1
ATOM 866 C CA . GLN A 1 111 ? 19.432 23.357 3.994 1.00 84.25 111 GLN A CA 1
ATOM 867 C C . GLN A 1 111 ? 20.702 22.649 4.499 1.00 84.25 111 GLN A C 1
ATOM 869 O O . GLN A 1 111 ? 21.771 23.262 4.540 1.00 84.25 111 GLN A O 1
ATOM 874 N N . ALA A 1 112 ? 20.625 21.347 4.795 1.00 76.62 112 ALA A N 1
ATOM 875 C CA . ALA A 1 112 ? 21.783 20.547 5.199 1.00 76.62 112 ALA A CA 1
ATOM 876 C C . ALA A 1 112 ? 22.849 20.410 4.091 1.00 76.62 112 ALA A C 1
ATOM 878 O O . ALA A 1 112 ? 24.037 20.336 4.390 1.00 76.62 112 ALA A O 1
ATOM 879 N N . PHE A 1 113 ? 22.468 20.429 2.809 1.00 72.19 113 PHE A N 1
ATOM 880 C CA . PHE A 1 113 ? 23.441 20.417 1.704 1.00 72.19 113 PHE A CA 1
ATOM 881 C C . PHE A 1 113 ? 24.096 21.779 1.452 1.00 72.19 113 PHE A C 1
ATOM 883 O O . PHE A 1 113 ? 25.205 21.838 0.915 1.00 72.19 113 PHE A O 1
ATOM 890 N N . GLN A 1 114 ? 23.437 22.876 1.832 1.00 71.38 114 GLN A N 1
ATOM 891 C CA . GLN A 1 114 ? 24.009 24.218 1.707 1.00 71.38 114 GLN A CA 1
ATOM 892 C C . GLN A 1 114 ? 25.040 24.499 2.806 1.00 71.38 114 GLN A C 1
ATOM 894 O O . GLN A 1 114 ? 26.081 25.079 2.508 1.00 71.38 114 GLN A O 1
ATOM 899 N N . SER A 1 115 ? 24.828 24.007 4.033 1.00 67.94 115 SER A N 1
ATOM 900 C CA . SER A 1 115 ? 25.784 24.197 5.137 1.00 67.94 115 SER A CA 1
ATOM 901 C C . SER A 1 115 ? 27.102 23.431 4.959 1.00 67.94 115 SER A C 1
ATOM 903 O O . SER A 1 115 ? 28.133 23.853 5.475 1.00 67.94 115 SER A O 1
ATOM 905 N N . VAL A 1 116 ? 27.112 22.343 4.183 1.00 59.84 116 VAL A N 1
ATOM 906 C CA . VAL A 1 116 ? 28.344 21.588 3.883 1.00 59.84 116 VAL A CA 1
ATOM 907 C C . VAL A 1 116 ? 29.221 22.308 2.847 1.00 59.84 116 VAL A C 1
ATOM 909 O O . VAL A 1 116 ? 30.436 22.127 2.843 1.00 59.84 116 VAL A O 1
ATOM 912 N N . LYS A 1 117 ? 28.653 23.184 2.006 1.00 55.69 117 LYS A N 1
ATOM 913 C CA . LYS A 1 117 ? 29.413 23.896 0.962 1.00 55.69 117 LYS A CA 1
ATOM 914 C C . LYS A 1 117 ? 30.282 25.049 1.471 1.00 55.69 117 LYS A C 1
ATOM 916 O O . LYS A 1 117 ? 31.156 25.492 0.732 1.00 55.69 117 LYS A O 1
ATOM 921 N N . GLU A 1 118 ? 30.088 25.514 2.702 1.00 52.53 118 GLU A N 1
ATOM 922 C CA . GLU A 1 118 ? 30.906 26.593 3.276 1.00 52.53 118 GLU A CA 1
ATOM 923 C C . GLU A 1 118 ? 32.151 26.086 4.025 1.00 52.53 118 GLU A C 1
ATOM 925 O O . GLU A 1 118 ? 33.032 26.878 4.356 1.00 52.53 118 GLU A O 1
ATOM 930 N N . LEU A 1 119 ? 32.281 24.771 4.243 1.00 53.06 119 LEU A N 1
ATOM 931 C CA . LEU A 1 119 ? 33.404 24.194 4.994 1.00 53.06 119 LEU A CA 1
ATOM 932 C C . LEU A 1 119 ? 34.640 23.842 4.145 1.00 53.06 119 LEU A C 1
ATOM 934 O O . LEU A 1 119 ? 35.710 23.655 4.715 1.00 53.06 119 LEU A O 1
ATOM 938 N N . ASP A 1 120 ? 34.551 23.857 2.810 1.00 49.34 120 ASP A N 1
ATOM 939 C CA . ASP A 1 120 ? 35.695 23.568 1.918 1.00 49.34 120 ASP A CA 1
ATOM 940 C C . ASP A 1 120 ? 36.481 24.818 1.462 1.00 49.34 120 ASP A C 1
ATOM 942 O O . ASP A 1 120 ? 37.458 24.709 0.720 1.00 49.34 120 ASP A O 1
ATOM 946 N N . ALA A 1 121 ? 36.114 26.020 1.924 1.00 50.53 121 ALA A N 1
ATOM 947 C CA . ALA A 1 121 ? 36.821 27.261 1.581 1.00 50.53 121 ALA A CA 1
ATOM 948 C C . ALA A 1 121 ? 37.907 27.683 2.597 1.00 50.53 121 ALA A C 1
ATOM 950 O O . ALA A 1 121 ? 38.592 28.682 2.375 1.00 50.53 121 ALA A O 1
ATOM 951 N N . VAL A 1 122 ? 38.118 26.932 3.686 1.00 51.12 122 VAL A N 1
ATOM 952 C CA . VAL A 1 122 ? 39.126 27.251 4.722 1.00 51.12 122 VAL A CA 1
ATOM 953 C C . VAL A 1 122 ? 40.273 26.234 4.699 1.00 51.12 122 VAL A C 1
ATOM 955 O O . VAL A 1 122 ? 40.674 25.657 5.702 1.00 51.12 122 VAL A O 1
ATOM 958 N N . GLY A 1 123 ? 40.844 26.029 3.512 1.00 47.00 123 GLY A N 1
ATOM 959 C CA . GLY A 1 123 ? 42.155 25.404 3.317 1.00 47.00 123 GLY A CA 1
ATOM 960 C C . GLY A 1 123 ? 43.290 26.428 3.407 1.00 47.00 123 GLY A C 1
ATOM 961 O O . GLY A 1 123 ? 44.121 26.508 2.508 1.00 47.00 123 GLY A O 1
ATOM 962 N N . GLY A 1 124 ? 43.298 27.263 4.449 1.00 43.19 124 GLY A N 1
ATOM 963 C CA . GLY A 1 124 ? 44.384 28.198 4.739 1.00 43.19 124 GLY A CA 1
ATOM 964 C C . GLY A 1 124 ? 45.385 27.556 5.690 1.00 43.19 124 GLY A C 1
ATOM 965 O O . GLY A 1 124 ? 45.223 27.653 6.900 1.00 43.19 124 GLY A O 1
ATOM 966 N N . VAL A 1 125 ? 46.403 26.885 5.152 1.00 47.72 125 VAL A N 1
ATOM 967 C CA . VAL A 1 125 ? 47.569 26.422 5.920 1.00 47.72 125 VAL A CA 1
ATOM 968 C C . VAL A 1 125 ? 48.460 27.639 6.211 1.00 47.72 125 VAL A C 1
ATOM 970 O O . VAL A 1 125 ? 49.008 28.201 5.260 1.00 47.72 125 VAL A O 1
ATOM 973 N N . PRO A 1 126 ? 48.647 28.070 7.473 1.00 47.84 126 PRO A N 1
ATOM 974 C CA . PRO A 1 126 ? 49.688 29.033 7.795 1.00 47.84 126 PRO A CA 1
ATOM 975 C C . PRO A 1 126 ? 51.037 28.309 7.790 1.00 47.84 126 PRO A C 1
ATOM 977 O O . PRO A 1 126 ? 51.268 27.395 8.580 1.00 47.84 126 PRO A O 1
ATOM 980 N N . HIS A 1 127 ? 51.927 28.714 6.885 1.00 47.38 127 HIS A N 1
ATOM 981 C CA . HIS A 1 127 ? 53.323 28.287 6.885 1.00 47.38 127 HIS A CA 1
ATOM 982 C C . HIS A 1 127 ? 54.214 29.501 7.179 1.00 47.38 127 HIS A C 1
ATOM 984 O O . HIS A 1 127 ? 54.795 30.115 6.290 1.00 47.38 127 HIS A O 1
ATOM 990 N N . GLU A 1 128 ? 54.297 29.838 8.459 1.00 49.88 128 GLU A N 1
ATOM 991 C CA . GLU A 1 128 ? 55.409 30.561 9.081 1.00 49.88 128 GLU A CA 1
ATOM 992 C C . GLU A 1 128 ? 56.146 29.528 9.950 1.00 49.88 128 GLU A C 1
ATOM 994 O O . GLU A 1 128 ? 55.536 28.585 10.439 1.00 49.88 128 GLU A O 1
ATOM 999 N N . GLU A 1 129 ? 57.433 29.563 10.238 1.00 55.12 129 GLU A N 1
ATOM 1000 C CA . GLU A 1 129 ? 58.578 30.331 9.784 1.00 55.12 129 GLU A CA 1
ATOM 1001 C C . GLU A 1 129 ? 59.726 29.651 10.548 1.00 55.12 129 GLU A C 1
ATOM 1003 O O . GLU A 1 129 ? 59.847 29.820 11.758 1.00 55.12 129 GLU A O 1
ATOM 1008 N N . GLU A 1 130 ? 60.553 28.831 9.893 1.00 51.72 130 GLU A N 1
ATOM 1009 C CA . GLU A 1 130 ? 61.785 28.342 10.524 1.00 51.72 130 GLU A CA 1
ATOM 1010 C C . GLU A 1 130 ? 62.972 28.464 9.564 1.00 51.72 130 GLU A C 1
ATOM 1012 O O . GLU A 1 130 ? 63.295 27.603 8.751 1.00 51.72 130 GLU A O 1
ATOM 1017 N N . ARG A 1 131 ? 63.544 29.668 9.630 1.00 47.81 131 ARG A N 1
ATOM 1018 C CA . ARG A 1 131 ? 64.972 30.008 9.641 1.00 47.81 131 ARG A CA 1
ATOM 1019 C C . ARG A 1 131 ? 65.927 29.105 8.850 1.00 47.81 131 ARG A C 1
ATOM 1021 O O . ARG A 1 131 ? 66.349 28.040 9.277 1.00 47.81 131 ARG A O 1
ATOM 1028 N N . ALA A 1 132 ? 66.402 29.703 7.756 1.00 56.12 132 ALA A N 1
ATOM 1029 C CA . ALA A 1 132 ? 67.813 30.003 7.518 1.00 56.12 132 ALA A CA 1
ATOM 1030 C C . ALA A 1 132 ? 68.830 29.042 8.146 1.00 56.12 132 ALA A C 1
ATOM 1032 O O . ALA A 1 132 ? 69.160 29.198 9.315 1.00 56.12 132 ALA A O 1
ATOM 1033 N N . ILE A 1 133 ? 69.400 28.158 7.321 1.00 52.25 133 ILE A N 1
ATOM 1034 C CA . ILE A 1 133 ? 70.763 27.617 7.424 1.00 52.25 133 ILE A CA 1
ATOM 1035 C C . ILE A 1 133 ? 71.007 26.776 6.148 1.00 52.25 133 ILE A C 1
ATOM 1037 O O . ILE A 1 133 ? 70.232 25.891 5.815 1.00 52.25 133 ILE A O 1
ATOM 1041 N N . HIS A 1 134 ? 72.113 27.069 5.455 1.00 52.25 134 HIS A N 1
ATOM 1042 C CA . HIS A 1 134 ? 72.709 26.390 4.283 1.00 52.25 134 HIS A CA 1
ATOM 1043 C C . HIS A 1 134 ? 72.407 26.955 2.889 1.00 52.25 134 HIS A C 1
ATOM 1045 O O . HIS A 1 134 ? 71.324 26.856 2.317 1.00 52.25 134 HIS A O 1
ATOM 1051 N N . GLY A 1 135 ? 73.469 27.544 2.336 1.00 46.59 135 GLY A N 1
ATOM 1052 C CA . GLY A 1 135 ? 73.530 28.119 1.011 1.00 46.59 135 GLY A CA 1
ATOM 1053 C C . GLY A 1 135 ? 73.366 27.107 -0.124 1.00 46.59 135 GLY A C 1
ATOM 1054 O O . GLY A 1 135 ? 73.660 25.923 0.001 1.00 46.59 135 GLY A O 1
ATOM 1055 N N . ARG A 1 136 ? 72.884 27.669 -1.237 1.00 58.03 136 ARG A N 1
ATOM 1056 C CA . ARG A 1 136 ? 72.943 27.226 -2.641 1.00 58.03 136 ARG A CA 1
ATOM 1057 C C . ARG A 1 136 ? 73.082 25.718 -2.900 1.00 58.03 136 ARG A C 1
ATOM 1059 O O . ARG A 1 136 ? 74.168 25.154 -2.803 1.00 58.03 136 ARG A O 1
ATOM 1066 N N . PRO A 1 137 ? 72.038 25.158 -3.533 1.00 50.22 137 PRO A N 1
ATOM 1067 C CA . PRO A 1 137 ? 72.232 24.520 -4.832 1.00 50.22 137 PRO A CA 1
ATOM 1068 C C . PRO A 1 137 ? 71.133 24.972 -5.811 1.00 50.22 137 PRO A C 1
ATOM 1070 O O . PRO A 1 137 ? 70.115 24.299 -5.976 1.00 50.22 137 PRO A O 1
ATOM 1073 N N . SER A 1 138 ? 71.314 26.132 -6.450 1.00 56.06 138 SER A N 1
ATOM 1074 C CA . SER A 1 138 ? 70.330 26.695 -7.394 1.00 56.06 138 SER A CA 1
ATOM 1075 C C . SER A 1 138 ? 70.133 25.848 -8.664 1.00 56.06 138 SER A C 1
ATOM 1077 O O . SER A 1 138 ? 69.083 25.939 -9.299 1.00 56.06 138 SER A O 1
ATOM 1079 N N . ASP A 1 139 ? 71.072 24.948 -8.976 1.00 54.84 139 ASP A N 1
ATOM 1080 C CA . ASP A 1 139 ? 71.069 24.196 -10.239 1.00 54.84 139 ASP A CA 1
ATOM 1081 C C . ASP A 1 139 ? 70.343 22.838 -10.141 1.00 54.84 139 ASP A C 1
ATOM 1083 O O . ASP A 1 139 ? 69.786 22.350 -11.123 1.00 54.84 139 ASP A O 1
ATOM 1087 N N . ARG A 1 140 ? 70.249 22.233 -8.942 1.00 54.12 140 ARG A N 1
ATOM 1088 C CA . ARG A 1 140 ? 69.520 20.957 -8.743 1.00 54.12 140 ARG A CA 1
ATOM 1089 C C . ARG A 1 140 ? 67.999 21.124 -8.701 1.00 54.12 140 ARG A C 1
ATOM 1091 O O . ARG A 1 140 ? 67.283 20.219 -9.121 1.00 54.12 140 ARG A O 1
ATOM 1098 N N . ARG A 1 141 ? 67.499 22.277 -8.238 1.00 56.25 141 ARG A N 1
ATOM 1099 C CA . ARG A 1 141 ? 66.052 22.567 -8.224 1.00 56.25 141 ARG A CA 1
ATOM 1100 C C . ARG A 1 141 ? 65.502 22.792 -9.636 1.00 56.25 141 ARG A C 1
ATOM 1102 O O . ARG A 1 141 ? 64.395 22.354 -9.921 1.00 56.25 141 ARG A O 1
ATOM 1109 N N . HIS A 1 142 ? 66.301 23.372 -10.535 1.00 59.22 142 HIS A N 1
ATOM 1110 C CA . HIS A 1 142 ? 65.931 23.533 -11.946 1.00 59.22 142 HIS A CA 1
ATOM 1111 C C . HIS A 1 142 ? 65.751 22.188 -12.665 1.00 59.22 142 HIS A C 1
ATOM 1113 O O . HIS A 1 142 ? 64.784 22.013 -13.400 1.00 59.22 142 HIS A O 1
ATOM 1119 N N . ALA A 1 143 ? 66.624 21.205 -12.418 1.00 61.59 143 ALA A N 1
ATOM 1120 C CA . ALA A 1 143 ? 66.497 19.879 -13.028 1.00 61.59 143 ALA A CA 1
ATOM 1121 C C . ALA A 1 143 ? 65.253 19.107 -12.540 1.00 61.59 143 ALA A C 1
ATOM 1123 O O . ALA A 1 143 ? 64.609 18.419 -13.332 1.00 61.59 143 ALA A O 1
ATOM 1124 N N . GLN A 1 144 ? 64.883 19.240 -11.259 1.00 65.38 144 GLN A N 1
ATOM 1125 C CA . GLN A 1 144 ? 63.644 18.650 -10.732 1.00 65.38 144 GLN A CA 1
ATOM 1126 C C . GLN A 1 144 ? 62.397 19.340 -11.297 1.00 65.38 144 GLN A C 1
ATOM 1128 O O . GLN A 1 144 ? 61.458 18.651 -11.688 1.00 65.38 144 GLN A O 1
ATOM 1133 N N . PHE A 1 145 ? 62.413 20.671 -11.416 1.00 67.12 145 PHE A N 1
ATOM 1134 C CA . PHE A 1 145 ? 61.323 21.441 -12.020 1.00 67.12 145 PHE A CA 1
ATOM 1135 C C . PHE A 1 145 ? 61.075 21.027 -13.484 1.00 67.12 145 PHE A C 1
ATOM 1137 O O . PHE A 1 145 ? 59.959 20.659 -13.839 1.00 67.12 145 PHE A O 1
ATOM 1144 N N . LEU A 1 146 ? 62.135 20.916 -14.296 1.00 67.25 146 LEU A N 1
ATOM 1145 C CA . LEU A 1 146 ? 62.033 20.468 -15.694 1.00 67.25 146 LEU A CA 1
ATOM 1146 C C . LEU A 1 146 ? 61.514 19.022 -15.845 1.00 67.25 146 LEU A C 1
ATOM 1148 O O . LEU A 1 146 ? 60.836 18.700 -16.824 1.00 67.25 146 LEU A O 1
ATOM 1152 N N . HIS A 1 147 ? 61.815 18.126 -14.895 1.00 69.62 147 HIS A N 1
ATOM 1153 C CA . HIS A 1 147 ? 61.300 16.752 -14.926 1.00 69.62 147 HIS A CA 1
ATOM 1154 C C . HIS A 1 147 ? 59.807 16.688 -14.553 1.00 69.62 147 HIS A C 1
ATOM 1156 O O . HIS A 1 147 ? 59.051 15.896 -15.135 1.00 69.62 147 HIS A O 1
ATOM 1162 N N . VAL A 1 148 ? 59.364 17.527 -13.616 1.00 71.75 148 VAL A N 1
ATOM 1163 C CA . VAL A 1 148 ? 57.940 17.666 -13.291 1.00 71.75 148 VAL A CA 1
ATOM 1164 C C . VAL A 1 148 ? 57.191 18.221 -14.503 1.00 71.75 148 VAL A C 1
ATOM 1166 O O . VAL A 1 148 ? 56.215 17.606 -14.928 1.00 71.75 148 VAL A O 1
ATOM 1169 N N . ASP A 1 149 ? 57.714 19.253 -15.167 1.00 75.75 149 ASP A N 1
ATOM 1170 C CA . ASP A 1 149 ? 57.083 19.830 -16.362 1.00 75.75 149 ASP A CA 1
ATOM 1171 C C . ASP A 1 149 ? 56.925 18.804 -17.492 1.00 75.75 149 ASP A C 1
ATOM 1173 O O . ASP A 1 149 ? 55.854 18.670 -18.088 1.00 75.75 149 ASP A O 1
ATOM 1177 N N . ARG A 1 150 ? 57.957 17.992 -17.752 1.00 79.06 150 ARG A N 1
ATOM 1178 C CA . ARG A 1 150 ? 57.898 16.979 -18.817 1.00 79.06 150 ARG A CA 1
ATOM 1179 C C . ARG A 1 150 ? 56.916 15.845 -18.516 1.00 79.06 150 ARG A C 1
ATOM 1181 O O . ARG A 1 150 ? 56.249 15.354 -19.427 1.00 79.06 150 ARG A O 1
ATOM 1188 N N . THR A 1 151 ? 56.818 15.413 -17.259 1.00 81.94 151 THR A N 1
ATOM 1189 C CA . THR A 1 151 ? 55.858 14.362 -16.872 1.00 81.94 151 THR A CA 1
ATOM 1190 C C . THR A 1 151 ? 54.421 14.881 -16.889 1.00 81.94 151 THR A C 1
ATOM 1192 O O . THR A 1 151 ? 53.523 14.157 -17.325 1.00 81.94 151 THR A O 1
ATOM 1195 N N . MET A 1 152 ? 54.207 16.144 -16.513 1.00 84.50 152 MET A N 1
ATOM 1196 C CA . MET A 1 152 ? 52.909 16.813 -16.616 1.00 84.50 152 MET A CA 1
ATOM 1197 C C . MET A 1 152 ? 52.449 16.969 -18.070 1.00 84.50 152 MET A C 1
ATOM 1199 O O . MET A 1 152 ? 51.293 16.673 -18.374 1.00 84.50 152 MET A O 1
ATOM 1203 N N . LEU A 1 153 ? 53.348 17.350 -18.985 1.00 86.75 153 LEU A N 1
ATOM 1204 C CA . LEU A 1 153 ? 53.031 17.455 -20.415 1.00 86.75 153 LEU A CA 1
ATOM 1205 C C . LEU A 1 153 ? 52.625 16.102 -21.017 1.00 86.75 153 LEU A C 1
ATOM 1207 O O . LEU A 1 153 ? 51.589 16.013 -21.670 1.00 86.75 153 LEU A O 1
ATOM 1211 N N . CYS A 1 154 ? 53.367 15.031 -20.713 1.00 87.69 154 CYS A N 1
ATOM 1212 C CA . CYS A 1 154 ? 53.035 13.681 -21.181 1.00 87.69 154 CYS A CA 1
ATOM 1213 C C . CYS A 1 154 ? 51.647 13.219 -20.693 1.00 87.69 154 CYS A C 1
ATOM 1215 O O . CYS A 1 154 ? 50.853 12.683 -21.466 1.00 87.69 154 CYS A O 1
ATOM 1217 N N . ARG A 1 155 ? 51.315 13.487 -19.422 1.00 89.56 155 ARG A N 1
ATOM 1218 C CA . ARG A 1 155 ? 49.985 13.187 -18.865 1.00 89.56 155 ARG A CA 1
ATOM 1219 C C . ARG A 1 155 ? 48.884 14.020 -19.519 1.00 89.56 155 ARG A C 1
ATOM 1221 O O . ARG A 1 155 ? 47.809 13.492 -19.781 1.00 89.56 155 ARG A O 1
ATOM 1228 N N . SER A 1 156 ? 49.147 15.295 -19.807 1.00 92.38 156 SER A N 1
ATOM 1229 C CA . SER A 1 156 ? 48.200 16.177 -20.499 1.00 92.38 156 SER A CA 1
ATOM 1230 C C . SER A 1 156 ? 47.853 15.648 -21.890 1.00 92.38 156 SER A C 1
ATOM 1232 O O . SER A 1 156 ? 46.676 15.549 -22.239 1.00 92.38 156 SER A O 1
ATOM 1234 N N . ASP A 1 157 ? 48.858 15.226 -22.657 1.00 93.75 157 ASP A N 1
ATOM 1235 C CA . ASP A 1 157 ? 48.642 14.678 -23.996 1.00 93.75 157 ASP A CA 1
ATOM 1236 C C . ASP A 1 157 ? 47.926 13.324 -23.945 1.00 93.75 157 ASP A C 1
ATOM 1238 O O . ASP A 1 157 ? 46.984 13.102 -24.705 1.00 93.75 157 ASP A O 1
ATOM 1242 N N . GLN A 1 158 ? 48.264 12.464 -22.980 1.00 94.56 158 GLN A N 1
ATOM 1243 C CA . GLN A 1 158 ? 47.532 11.216 -22.751 1.00 94.56 158 GLN A CA 1
ATOM 1244 C C . GLN A 1 158 ? 46.051 11.467 -22.413 1.00 94.56 158 GLN A C 1
ATOM 1246 O O . GLN A 1 158 ? 45.173 10.785 -22.947 1.00 94.56 158 GLN A O 1
ATOM 1251 N N . CYS A 1 159 ? 45.754 12.458 -21.567 1.00 93.62 159 CYS A N 1
ATOM 1252 C CA . CYS A 1 159 ? 44.380 12.845 -21.243 1.00 93.62 159 CYS A CA 1
ATOM 1253 C C . CYS A 1 159 ? 43.621 13.351 -22.476 1.00 93.62 159 CYS A C 1
ATOM 1255 O O . CYS A 1 159 ? 42.463 12.982 -22.667 1.00 93.62 159 CYS A O 1
ATOM 1257 N N . LYS A 1 160 ? 44.261 14.155 -23.335 1.00 96.56 160 LYS A N 1
ATOM 1258 C CA . LYS A 1 160 ? 43.647 14.648 -24.580 1.00 96.56 160 LYS A CA 1
ATOM 1259 C C . LYS A 1 160 ? 43.350 13.517 -25.557 1.00 96.56 160 LYS A C 1
ATOM 1261 O O . LYS A 1 160 ? 42.250 13.483 -26.104 1.00 96.56 160 LYS A O 1
ATOM 1266 N N . THR A 1 161 ? 44.288 12.588 -25.740 1.00 96.50 161 THR A N 1
ATOM 1267 C CA . THR A 1 161 ? 44.090 11.408 -26.595 1.00 96.50 161 THR A CA 1
ATOM 1268 C C . THR A 1 161 ? 42.919 10.574 -26.091 1.00 96.50 161 THR A C 1
ATOM 1270 O O . THR A 1 161 ? 41.999 10.289 -26.852 1.00 96.50 161 THR A O 1
ATOM 1273 N N . ARG A 1 162 ? 42.873 10.290 -24.785 1.00 96.00 162 ARG A N 1
ATOM 1274 C CA . ARG A 1 162 ? 41.771 9.532 -24.179 1.00 96.00 162 ARG A CA 1
ATOM 1275 C C . ARG A 1 162 ? 40.425 10.249 -24.306 1.00 96.00 162 ARG A C 1
ATOM 1277 O O . ARG A 1 162 ? 39.404 9.611 -24.534 1.00 96.00 162 ARG A O 1
ATOM 1284 N N . LEU A 1 163 ? 40.406 11.576 -24.183 1.00 95.50 163 LEU A N 1
ATOM 1285 C CA . LEU A 1 163 ? 39.190 12.371 -24.358 1.00 95.50 163 LEU A CA 1
ATOM 1286 C C . LEU A 1 163 ? 38.708 12.354 -25.816 1.00 95.50 163 LEU A C 1
ATOM 1288 O O . LEU A 1 163 ? 37.505 12.268 -26.055 1.00 95.50 163 LEU A O 1
ATOM 1292 N N . ALA A 1 164 ? 39.623 12.403 -26.787 1.00 96.38 164 ALA A N 1
ATOM 1293 C CA . ALA A 1 164 ? 39.286 12.274 -28.203 1.00 96.38 164 ALA A CA 1
ATOM 1294 C C . ALA A 1 164 ? 38.737 10.876 -28.537 1.00 96.38 164 ALA A C 1
ATOM 1296 O O . ALA A 1 164 ? 37.742 10.774 -29.251 1.00 96.38 164 ALA A O 1
ATOM 1297 N N . GLU A 1 165 ? 39.326 9.817 -27.976 1.00 96.50 165 GLU A N 1
ATOM 1298 C CA . GLU A 1 165 ? 38.831 8.441 -28.114 1.00 96.50 165 GLU A CA 1
ATOM 1299 C C . GLU A 1 165 ? 37.423 8.276 -27.526 1.00 96.50 165 GLU A C 1
ATOM 1301 O O . GLU A 1 165 ? 36.544 7.734 -28.193 1.00 96.50 165 GLU A O 1
ATOM 1306 N N . LEU A 1 166 ? 37.177 8.796 -26.318 1.00 93.00 166 LEU A N 1
ATOM 1307 C CA . LEU A 1 166 ? 35.854 8.738 -25.687 1.00 93.00 166 LEU A CA 1
ATOM 1308 C C . LEU A 1 166 ? 34.801 9.513 -26.487 1.00 93.00 166 LEU A C 1
ATOM 1310 O O . LEU A 1 166 ? 33.696 9.014 -26.668 1.00 93.00 166 LEU A O 1
ATOM 1314 N N . LYS A 1 167 ? 35.148 10.685 -27.033 1.00 93.19 167 LYS A N 1
ATOM 1315 C CA . LYS A 1 167 ? 34.252 11.441 -27.923 1.00 93.19 167 LYS A CA 1
ATOM 1316 C C . LYS A 1 167 ? 33.973 10.722 -29.240 1.00 93.19 167 LYS A C 1
ATOM 1318 O O . LYS A 1 167 ? 32.873 10.828 -29.765 1.00 93.19 167 LYS A O 1
ATOM 1323 N N . ALA A 1 168 ? 34.945 9.990 -29.784 1.00 93.12 168 ALA A N 1
ATOM 1324 C CA . ALA A 1 168 ? 34.732 9.182 -30.984 1.00 93.12 168 ALA A CA 1
ATOM 1325 C C . ALA A 1 168 ? 33.818 7.970 -30.718 1.00 93.12 168 ALA A C 1
ATOM 1327 O O . ALA A 1 168 ? 33.137 7.506 -31.631 1.00 93.12 168 ALA A O 1
ATOM 1328 N N . GLN A 1 169 ? 33.796 7.470 -29.478 1.00 92.06 169 GLN A N 1
ATOM 1329 C CA . GLN A 1 169 ? 32.896 6.405 -29.022 1.00 92.06 169 GLN A CA 1
ATOM 1330 C C . GLN A 1 169 ? 31.532 6.923 -28.550 1.00 92.06 169 GLN A C 1
ATOM 1332 O O . GLN A 1 169 ? 30.618 6.124 -28.344 1.00 92.06 169 GLN A O 1
ATOM 1337 N N . GLU A 1 170 ? 31.382 8.236 -28.369 1.00 92.75 170 GLU A N 1
ATOM 1338 C CA . GLU A 1 170 ? 30.147 8.844 -27.899 1.00 92.75 170 GLU A CA 1
ATOM 1339 C C . GLU A 1 170 ? 29.052 8.659 -28.953 1.00 92.75 170 GLU A C 1
ATOM 1341 O O . GLU A 1 170 ? 29.027 9.282 -30.017 1.00 92.75 170 GLU A O 1
ATOM 1346 N N . VAL A 1 171 ? 28.130 7.748 -28.658 1.00 92.38 171 VAL A N 1
ATOM 1347 C CA . VAL A 1 171 ? 26.908 7.601 -29.433 1.00 92.38 171 VAL A CA 1
ATOM 1348 C C . VAL A 1 171 ? 26.067 8.847 -29.192 1.00 92.38 171 VAL A C 1
ATOM 1350 O O . VAL A 1 171 ? 25.817 9.227 -28.050 1.00 92.38 171 VAL A O 1
ATOM 1353 N N . SER A 1 172 ? 25.617 9.491 -30.271 1.00 92.19 172 SER A N 1
ATOM 1354 C CA . SER A 1 172 ? 24.800 10.692 -30.134 1.00 92.19 172 SER A CA 1
ATOM 1355 C C . SER A 1 172 ? 23.552 10.393 -29.301 1.00 92.19 172 SER A C 1
ATOM 1357 O O . SER A 1 172 ? 22.857 9.397 -29.520 1.00 92.19 172 SER A O 1
ATOM 1359 N N . GLN A 1 173 ? 23.246 11.278 -28.352 1.00 90.06 173 GLN A N 1
ATOM 1360 C CA . GLN A 1 173 ? 22.055 11.168 -27.504 1.00 90.06 173 GLN A CA 1
ATOM 1361 C C . GLN A 1 173 ? 20.778 10.981 -28.341 1.00 90.06 173 GLN A C 1
ATOM 1363 O O . GLN A 1 173 ? 19.905 10.190 -27.995 1.00 90.06 173 GLN A O 1
ATOM 1368 N N . GLU A 1 174 ? 20.714 11.642 -29.496 1.00 93.81 174 GLU A N 1
ATOM 1369 C CA . GLU A 1 174 ? 19.633 11.509 -30.471 1.00 93.81 174 GLU A CA 1
ATOM 1370 C C . GLU A 1 174 ? 19.452 10.068 -30.975 1.00 93.81 174 GLU A C 1
ATOM 1372 O O . GLU A 1 174 ? 18.323 9.603 -31.136 1.00 93.81 174 GLU A O 1
ATOM 1377 N N . LYS A 1 175 ? 20.546 9.331 -31.211 1.00 95.88 175 LYS A N 1
ATOM 1378 C CA . LYS A 1 175 ? 20.468 7.922 -31.612 1.00 95.88 175 LYS A CA 1
ATOM 1379 C C . LYS A 1 175 ? 19.904 7.067 -30.476 1.00 95.88 175 LYS A C 1
ATOM 1381 O O . LYS A 1 175 ? 18.994 6.283 -30.721 1.00 95.88 175 LYS A O 1
ATOM 1386 N N . HIS A 1 176 ? 20.361 7.274 -29.241 1.00 95.44 176 HIS A N 1
ATOM 1387 C CA . HIS A 1 176 ? 19.817 6.563 -28.079 1.00 95.44 176 HIS A CA 1
ATOM 1388 C C . HIS A 1 176 ? 18.316 6.803 -27.888 1.00 95.44 176 HIS A C 1
ATOM 1390 O O . HIS A 1 176 ? 17.563 5.857 -27.657 1.00 95.44 176 HIS A O 1
ATOM 1396 N N . LEU A 1 177 ? 17.863 8.052 -28.020 1.00 95.38 177 LEU A N 1
ATOM 1397 C CA . LEU A 1 177 ? 16.442 8.384 -27.909 1.00 95.38 177 LEU A CA 1
ATOM 1398 C C . LEU A 1 177 ? 15.613 7.739 -29.026 1.00 95.38 177 LEU A C 1
ATOM 1400 O O . LEU A 1 177 ? 14.519 7.237 -28.760 1.00 95.38 177 LEU A O 1
ATOM 1404 N N . LYS A 1 178 ? 16.138 7.690 -30.257 1.00 98.06 178 LYS A N 1
ATOM 1405 C CA . LYS A 1 178 ? 15.496 6.980 -31.375 1.00 98.06 178 LYS A CA 1
ATOM 1406 C C . LYS A 1 178 ? 15.381 5.483 -31.118 1.00 98.06 178 LYS A C 1
ATOM 1408 O O . LYS A 1 178 ? 14.304 4.926 -31.324 1.00 98.06 178 LYS A O 1
ATOM 1413 N N . ASP A 1 179 ? 16.446 4.854 -30.631 1.00 96.94 179 ASP A N 1
ATOM 1414 C CA . ASP A 1 179 ? 16.463 3.419 -30.337 1.00 96.94 179 ASP A CA 1
ATOM 1415 C C . ASP A 1 179 ? 15.459 3.076 -29.219 1.00 96.94 179 ASP A C 1
ATOM 1417 O O . ASP A 1 179 ? 14.663 2.144 -29.359 1.00 96.94 179 ASP A O 1
ATOM 1421 N N . LEU A 1 180 ? 15.408 3.881 -28.150 1.00 97.06 180 LEU A N 1
ATOM 1422 C CA . LEU A 1 180 ? 14.420 3.730 -27.074 1.00 97.06 180 LEU A CA 1
ATOM 1423 C C . LEU A 1 180 ? 12.982 3.953 -27.558 1.00 97.06 180 LEU A C 1
ATOM 1425 O O . LEU A 1 180 ? 12.076 3.207 -27.180 1.00 97.06 180 LEU A O 1
ATOM 1429 N N . SER A 1 181 ? 12.760 4.956 -28.409 1.00 98.00 181 SER A N 1
ATOM 1430 C CA . SER A 1 181 ? 11.447 5.217 -29.004 1.00 98.00 181 SER A CA 1
ATOM 1431 C C . SER A 1 181 ? 10.974 4.038 -29.861 1.00 98.00 181 SER A C 1
ATOM 1433 O O . SER A 1 181 ? 9.828 3.598 -29.732 1.00 98.00 181 SER A O 1
ATOM 1435 N N . ALA A 1 182 ? 11.863 3.476 -30.685 1.00 98.12 182 ALA A N 1
ATOM 1436 C CA . ALA A 1 182 ? 11.569 2.303 -31.502 1.00 98.12 182 ALA A CA 1
ATOM 1437 C C . ALA A 1 182 ? 11.256 1.070 -30.639 1.00 98.12 182 ALA A C 1
ATOM 1439 O O . ALA A 1 182 ? 10.276 0.371 -30.905 1.00 98.12 182 ALA A O 1
ATOM 1440 N N . LEU A 1 183 ? 12.033 0.837 -29.576 1.00 98.00 183 LEU A N 1
ATOM 1441 C CA . LEU A 1 183 ? 11.786 -0.247 -28.625 1.00 98.00 183 LEU A CA 1
ATOM 1442 C C . LEU A 1 183 ? 10.403 -0.118 -27.974 1.00 98.00 183 LEU A C 1
ATOM 1444 O O . LEU A 1 183 ? 9.634 -1.080 -27.977 1.00 98.00 183 LEU A O 1
ATOM 1448 N N . ARG A 1 184 ? 10.058 1.074 -27.476 1.00 97.81 184 ARG A N 1
ATOM 1449 C CA . ARG A 1 184 ? 8.754 1.336 -26.850 1.00 97.81 184 ARG A CA 1
ATOM 1450 C C . ARG A 1 184 ? 7.603 1.118 -27.829 1.00 97.81 184 ARG A C 1
ATOM 1452 O O . ARG A 1 184 ? 6.634 0.443 -27.495 1.00 97.81 184 ARG A O 1
ATOM 1459 N N . LYS A 1 185 ? 7.731 1.616 -29.062 1.00 98.44 185 LYS A N 1
ATOM 1460 C CA . LYS A 1 185 ? 6.728 1.404 -30.114 1.00 98.44 185 LYS A CA 1
ATOM 1461 C C . LYS A 1 185 ? 6.534 -0.083 -30.424 1.00 98.44 185 LYS A C 1
ATOM 1463 O O . LYS A 1 185 ? 5.404 -0.531 -30.603 1.00 98.44 185 LYS A O 1
ATOM 1468 N N . ASN A 1 186 ? 7.619 -0.855 -30.471 1.00 98.25 186 ASN A N 1
ATOM 1469 C CA . ASN A 1 186 ? 7.541 -2.299 -30.681 1.00 98.25 186 ASN A CA 1
ATOM 1470 C C . ASN A 1 186 ? 6.825 -2.998 -29.519 1.00 98.25 186 ASN A C 1
ATOM 1472 O O . ASN A 1 186 ? 5.959 -3.830 -29.767 1.00 98.25 186 ASN A O 1
ATOM 1476 N N . GLN A 1 187 ? 7.117 -2.622 -28.271 1.00 98.31 187 GLN A N 1
ATOM 1477 C CA . GLN A 1 187 ? 6.413 -3.150 -27.098 1.00 98.31 187 GLN A CA 1
ATOM 1478 C C . GLN A 1 187 ? 4.913 -2.832 -27.136 1.00 98.31 187 GLN A C 1
ATOM 1480 O O . GLN A 1 187 ? 4.093 -3.726 -26.932 1.00 98.31 187 GLN A O 1
ATOM 1485 N N . GLU A 1 188 ? 4.543 -1.589 -27.449 1.00 98.25 188 GLU A N 1
ATOM 1486 C CA . GLU A 1 188 ? 3.141 -1.171 -27.574 1.00 98.25 188 GLU A CA 1
ATOM 1487 C C . GLU A 1 188 ? 2.400 -1.962 -28.661 1.00 98.25 188 GLU A C 1
ATOM 1489 O O . GLU A 1 188 ? 1.255 -2.369 -28.455 1.00 98.25 188 GLU A O 1
ATOM 1494 N N . ASN A 1 189 ? 3.053 -2.228 -29.797 1.00 98.25 189 ASN A N 1
ATOM 1495 C CA . ASN A 1 189 ? 2.485 -3.057 -30.859 1.00 98.25 189 ASN A CA 1
ATOM 1496 C C . ASN A 1 189 ? 2.283 -4.506 -30.400 1.00 98.25 189 ASN A C 1
ATOM 1498 O O . ASN A 1 189 ? 1.191 -5.040 -30.577 1.00 98.25 189 ASN A O 1
ATOM 1502 N N . THR A 1 190 ? 3.278 -5.111 -29.745 1.00 98.00 190 THR A N 1
ATOM 1503 C CA . THR A 1 190 ? 3.174 -6.481 -29.218 1.00 98.00 190 THR A CA 1
ATOM 1504 C C . THR A 1 190 ? 2.033 -6.612 -28.212 1.00 98.00 190 THR A C 1
ATOM 1506 O O . THR A 1 190 ? 1.236 -7.543 -28.304 1.00 98.00 190 THR A O 1
ATOM 1509 N N . VAL A 1 191 ? 1.904 -5.664 -27.278 1.00 96.25 191 VAL A N 1
ATOM 1510 C CA . VAL A 1 191 ? 0.797 -5.653 -26.307 1.00 96.25 191 VAL A CA 1
ATOM 1511 C C . VAL A 1 191 ? -0.542 -5.486 -27.017 1.00 96.25 191 VAL A C 1
ATOM 1513 O O . VAL A 1 191 ? -1.495 -6.201 -26.716 1.00 96.25 191 VAL A O 1
ATOM 1516 N N . ARG A 1 192 ? -0.628 -4.573 -27.988 1.00 97.00 192 ARG A N 1
ATOM 1517 C CA . ARG A 1 192 ? -1.854 -4.357 -28.761 1.00 97.00 192 ARG A CA 1
ATOM 1518 C C . ARG A 1 192 ? -2.275 -5.615 -29.517 1.00 97.00 192 ARG A C 1
ATOM 1520 O O . ARG A 1 192 ? -3.458 -5.944 -29.516 1.00 97.00 192 ARG A O 1
ATOM 1527 N N . ASP A 1 193 ? -1.341 -6.307 -30.153 1.00 96.69 193 ASP A N 1
ATOM 1528 C CA . ASP A 1 193 ? -1.635 -7.525 -30.912 1.00 96.69 193 ASP A CA 1
ATOM 1529 C C . ASP A 1 193 ? -2.000 -8.697 -29.992 1.00 96.69 193 ASP A C 1
ATOM 1531 O O . ASP A 1 193 ? -2.921 -9.460 -30.298 1.00 96.69 193 ASP A O 1
ATOM 1535 N N . LEU A 1 194 ? -1.382 -8.773 -28.810 1.00 94.38 194 LEU A N 1
ATOM 1536 C CA . LEU A 1 194 ? -1.801 -9.696 -27.761 1.00 94.38 194 LEU A CA 1
ATOM 1537 C C . LEU A 1 194 ? -3.252 -9.424 -27.338 1.00 94.38 194 LEU A C 1
ATOM 1539 O O . LEU A 1 194 ? -4.075 -10.333 -27.363 1.00 94.38 194 LEU A O 1
ATOM 1543 N N . LEU A 1 195 ? -3.602 -8.174 -27.023 1.00 92.94 195 LEU A N 1
ATOM 1544 C CA . LEU A 1 195 ? -4.962 -7.806 -26.607 1.00 92.94 195 LEU A CA 1
ATOM 1545 C C . LEU A 1 195 ? -6.009 -8.079 -27.699 1.00 92.94 195 LEU A C 1
ATOM 1547 O O . LEU A 1 195 ? -7.099 -8.552 -27.387 1.00 92.94 195 LEU A O 1
ATOM 1551 N N . LYS A 1 196 ? -5.671 -7.869 -28.979 1.00 95.62 196 LYS A N 1
ATOM 1552 C CA . LYS A 1 196 ? -6.545 -8.230 -30.114 1.00 95.62 196 LYS A CA 1
ATOM 1553 C C . LYS A 1 196 ? -6.823 -9.730 -30.224 1.00 95.62 196 LYS A C 1
ATOM 1555 O O . LYS A 1 196 ? -7.809 -10.101 -30.851 1.00 95.62 196 LYS A O 1
ATOM 1560 N N . THR A 1 197 ? -5.958 -10.578 -29.670 1.00 96.00 197 THR A N 1
ATOM 1561 C CA . THR A 1 197 ? -6.122 -12.040 -29.714 1.00 96.00 197 THR A CA 1
ATOM 1562 C C . THR A 1 197 ? -7.129 -12.527 -28.668 1.00 96.00 197 THR A C 1
ATOM 1564 O O . THR A 1 197 ? -7.731 -13.583 -28.841 1.00 96.00 197 THR A O 1
ATOM 1567 N N . TYR A 1 198 ? -7.376 -11.738 -27.616 1.00 94.75 198 TYR A N 1
ATOM 1568 C CA . TYR A 1 198 ? -8.217 -12.133 -26.483 1.00 94.75 198 TYR A CA 1
ATOM 1569 C C . TYR A 1 198 ? -9.422 -11.204 -26.215 1.00 94.75 198 TYR A C 1
ATOM 1571 O O . TYR A 1 198 ? -9.699 -10.928 -25.047 1.00 94.75 198 TYR A O 1
ATOM 1579 N N . PRO A 1 199 ? -10.181 -10.731 -27.230 1.00 91.38 199 PRO A N 1
ATOM 1580 C CA . PRO A 1 199 ? -11.302 -9.818 -26.998 1.00 91.38 199 PRO A CA 1
ATOM 1581 C C . PRO A 1 199 ? -12.395 -10.485 -26.158 1.00 91.38 199 PRO A C 1
ATOM 1583 O O . PRO A 1 199 ? -12.813 -9.931 -25.150 1.00 91.38 199 PRO A O 1
ATOM 1586 N N . VAL A 1 200 ? -12.749 -11.729 -26.497 1.00 91.12 200 VAL A N 1
ATOM 1587 C CA . VAL A 1 200 ? -13.765 -12.515 -25.781 1.00 91.12 200 VAL A CA 1
ATOM 1588 C C . VAL A 1 200 ? -13.365 -12.732 -24.322 1.00 91.12 200 VAL A C 1
ATOM 1590 O O . VAL A 1 200 ? -14.169 -12.530 -23.425 1.00 91.12 200 VAL A O 1
ATOM 1593 N N . MET A 1 201 ? -12.095 -13.058 -24.056 1.00 92.88 201 MET A N 1
ATOM 1594 C CA . MET A 1 201 ? -11.623 -13.255 -22.682 1.00 92.88 201 MET A CA 1
ATOM 1595 C C . MET A 1 201 ? -11.678 -11.957 -21.867 1.00 92.88 201 MET A C 1
ATOM 1597 O O . MET A 1 201 ? -12.004 -11.997 -20.684 1.00 92.88 201 MET A O 1
ATOM 1601 N N . ILE A 1 202 ? -11.348 -10.809 -22.469 1.00 93.44 202 ILE A N 1
ATOM 1602 C CA . ILE A 1 202 ? -11.410 -9.507 -21.790 1.00 93.44 202 ILE A CA 1
ATOM 1603 C C . ILE A 1 202 ? -12.866 -9.138 -21.481 1.00 93.44 202 ILE A C 1
ATOM 1605 O O . ILE A 1 202 ? -13.157 -8.737 -20.352 1.00 93.44 202 ILE A O 1
ATOM 1609 N N . GLU A 1 203 ? -13.771 -9.312 -22.443 1.00 94.88 203 GLU A N 1
ATOM 1610 C CA . GLU A 1 203 ? -15.207 -9.077 -22.261 1.00 94.88 203 GLU A CA 1
ATOM 1611 C C . GLU A 1 203 ? -15.782 -9.998 -21.173 1.00 94.88 203 GLU A C 1
ATOM 1613 O O . GLU A 1 203 ? -16.368 -9.510 -20.203 1.00 94.88 203 GLU A O 1
ATOM 1618 N N . ASP A 1 204 ? -15.503 -11.301 -21.230 1.00 95.44 204 ASP A N 1
ATOM 1619 C CA . ASP A 1 204 ? -15.933 -12.276 -20.221 1.00 95.44 204 ASP A CA 1
ATOM 1620 C C . ASP A 1 204 ? -15.397 -11.945 -18.823 1.00 95.44 204 ASP A C 1
ATOM 1622 O O . ASP A 1 204 ? -16.134 -11.990 -17.832 1.00 95.44 204 ASP A O 1
ATOM 1626 N N . LEU A 1 205 ? -14.113 -11.584 -18.712 1.00 95.00 205 LEU A N 1
ATOM 1627 C CA . LEU A 1 205 ? -13.514 -11.178 -17.439 1.00 95.00 205 LEU A CA 1
ATOM 1628 C C . LEU A 1 205 ? -14.172 -9.913 -16.890 1.00 95.00 205 LEU A C 1
ATOM 1630 O O . LEU A 1 205 ? -14.380 -9.819 -15.678 1.00 95.00 205 LEU A O 1
ATOM 1634 N N . SER A 1 206 ? -14.508 -8.956 -17.756 1.00 95.06 206 SER A N 1
ATOM 1635 C CA . SER A 1 206 ? -15.182 -7.723 -17.351 1.00 95.06 206 SER A CA 1
ATOM 1636 C C . SER A 1 206 ? -16.574 -8.010 -16.781 1.00 95.06 206 SER A C 1
ATOM 1638 O O . SER A 1 206 ? -16.885 -7.551 -15.681 1.00 95.06 206 SER A O 1
ATOM 1640 N N . HIS A 1 207 ? -17.359 -8.865 -17.443 1.00 96.88 207 HIS A N 1
ATOM 1641 C CA . HIS A 1 207 ? -18.685 -9.265 -16.979 1.00 96.88 207 HIS A CA 1
ATOM 1642 C C . HIS A 1 207 ? -18.629 -10.080 -15.687 1.00 96.88 207 HIS A C 1
ATOM 1644 O O . HIS A 1 207 ? -19.393 -9.808 -14.763 1.00 96.88 207 HIS A O 1
ATOM 1650 N N . ARG A 1 208 ? -17.695 -11.033 -15.574 1.00 97.25 208 ARG A N 1
ATOM 1651 C CA . ARG A 1 208 ? -17.509 -11.819 -14.344 1.00 97.25 208 ARG A CA 1
ATOM 1652 C C . ARG A 1 208 ? -17.110 -10.945 -13.159 1.00 97.25 208 ARG A C 1
ATOM 1654 O O . ARG A 1 208 ? -17.646 -11.129 -12.071 1.00 97.25 208 ARG A O 1
ATOM 1661 N N . ARG A 1 209 ? -16.202 -9.984 -13.363 1.00 97.50 209 ARG A N 1
ATOM 1662 C CA . ARG A 1 209 ? -15.816 -9.024 -12.315 1.00 97.50 209 ARG A CA 1
ATOM 1663 C C . ARG A 1 209 ? -16.986 -8.141 -11.909 1.00 97.50 209 ARG A C 1
ATOM 1665 O O . ARG A 1 209 ? -17.205 -7.966 -10.718 1.00 97.50 209 ARG A O 1
ATOM 1672 N N . ALA A 1 210 ? -17.747 -7.625 -12.872 1.00 98.06 210 ALA A N 1
ATOM 1673 C CA . ALA A 1 210 ? -18.937 -6.831 -12.583 1.00 98.06 210 ALA A CA 1
ATOM 1674 C C . ALA A 1 210 ? -19.971 -7.636 -11.779 1.00 98.06 210 ALA A C 1
ATOM 1676 O O . ALA A 1 210 ? -20.467 -7.147 -10.770 1.00 98.06 210 ALA A O 1
ATOM 1677 N N . ALA A 1 211 ? -20.234 -8.889 -12.164 1.00 98.00 211 ALA A N 1
ATOM 1678 C CA . ALA A 1 211 ? -21.142 -9.772 -11.434 1.00 98.00 211 ALA A CA 1
ATOM 1679 C C . ALA A 1 211 ? -20.667 -10.032 -9.995 1.00 98.00 211 ALA A C 1
ATOM 1681 O O . ALA A 1 211 ? -21.456 -9.899 -9.068 1.00 98.00 211 ALA A O 1
ATOM 1682 N N . GLN A 1 212 ? -19.377 -10.322 -9.798 1.00 98.31 212 GLN A N 1
ATOM 1683 C CA . GLN A 1 212 ? -18.802 -10.541 -8.467 1.00 98.31 212 GLN A CA 1
ATOM 1684 C C . GLN A 1 212 ? -18.862 -9.283 -7.586 1.00 98.31 212 GLN A C 1
ATOM 1686 O O . GLN A 1 212 ? -19.115 -9.379 -6.384 1.00 98.31 212 GLN A O 1
ATOM 1691 N N . ILE A 1 213 ? -18.617 -8.103 -8.166 1.00 98.00 213 ILE A N 1
ATOM 1692 C CA . ILE A 1 213 ? -18.742 -6.823 -7.458 1.00 98.00 213 ILE A CA 1
ATOM 1693 C C . ILE A 1 213 ? -20.193 -6.606 -7.040 1.00 98.00 213 ILE A C 1
ATOM 1695 O O . ILE A 1 213 ? -20.434 -6.307 -5.878 1.00 98.00 213 ILE A O 1
ATOM 1699 N N . ASN A 1 214 ? -21.146 -6.804 -7.950 1.00 98.25 214 ASN A N 1
ATOM 1700 C CA . ASN A 1 214 ? -22.565 -6.639 -7.649 1.00 98.25 214 ASN A CA 1
ATOM 1701 C C . ASN A 1 214 ? -23.026 -7.613 -6.560 1.00 98.25 214 ASN A C 1
ATOM 1703 O O . ASN A 1 214 ? -23.641 -7.179 -5.596 1.00 98.25 214 ASN A O 1
ATOM 1707 N N . GLU A 1 215 ? -22.647 -8.890 -6.647 1.00 98.12 215 GLU A N 1
ATOM 1708 C CA . GLU A 1 215 ? -22.934 -9.893 -5.613 1.00 98.12 215 GLU A CA 1
ATOM 1709 C C . GLU A 1 215 ? -22.355 -9.480 -4.251 1.00 98.12 215 GLU A C 1
ATOM 1711 O O . GLU A 1 215 ? -23.032 -9.534 -3.226 1.00 98.12 215 GLU A O 1
ATOM 1716 N N . SER A 1 216 ? -21.107 -9.004 -4.231 1.00 97.69 216 SER A N 1
ATOM 1717 C CA . SER A 1 216 ? -20.468 -8.531 -2.998 1.00 97.69 216 SER A CA 1
ATOM 1718 C C . SER A 1 216 ? -21.172 -7.294 -2.430 1.00 97.69 216 SER A C 1
ATOM 1720 O O . SER A 1 216 ? -21.348 -7.192 -1.216 1.00 97.69 216 SER A O 1
ATOM 1722 N N . SER A 1 217 ? -21.594 -6.367 -3.291 1.00 97.12 217 SER A N 1
ATOM 1723 C CA . SER A 1 217 ? -22.355 -5.176 -2.906 1.00 97.12 217 SER A CA 1
ATOM 1724 C C . SER A 1 217 ? -23.720 -5.548 -2.331 1.00 97.12 217 SER A C 1
ATOM 1726 O O . SER A 1 217 ? -24.061 -5.079 -1.249 1.00 97.12 217 SER A O 1
ATOM 1728 N N . GLU A 1 218 ? -24.455 -6.456 -2.975 1.00 97.62 218 GLU A N 1
ATOM 1729 C CA . GLU A 1 218 ? -25.746 -6.956 -2.488 1.00 97.62 218 GLU A CA 1
ATOM 1730 C C . GLU A 1 218 ? -25.611 -7.619 -1.110 1.00 97.62 218 GLU A C 1
ATOM 1732 O O . GLU A 1 218 ? -26.423 -7.371 -0.218 1.00 97.62 218 GLU A O 1
ATOM 1737 N N . LEU A 1 219 ? -24.549 -8.402 -0.880 1.00 96.44 219 LEU A N 1
ATOM 1738 C CA . LEU A 1 219 ? -24.265 -8.990 0.436 1.00 96.44 219 LEU A CA 1
ATOM 1739 C C . LEU A 1 219 ? -23.958 -7.926 1.504 1.00 96.44 219 LEU A C 1
ATOM 1741 O O . LEU A 1 219 ? -24.356 -8.068 2.664 1.00 96.44 219 LEU A O 1
ATOM 1745 N N . LEU A 1 220 ? -23.249 -6.855 1.143 1.00 94.88 220 LEU A N 1
ATOM 1746 C CA . LEU A 1 220 ? -22.942 -5.752 2.061 1.00 94.88 220 LEU A CA 1
ATOM 1747 C C . LEU A 1 220 ? -24.172 -4.899 2.387 1.00 94.88 220 LEU A C 1
ATOM 1749 O O . LEU A 1 220 ? -24.306 -4.429 3.527 1.00 94.88 220 LEU A O 1
ATOM 1753 N N . GLU A 1 221 ? -25.046 -4.688 1.408 1.00 96.31 221 GLU A N 1
ATOM 1754 C CA . GLU A 1 221 ? -26.315 -3.976 1.562 1.00 96.31 221 GLU A CA 1
ATOM 1755 C C . GLU A 1 221 ? -27.317 -4.802 2.374 1.00 96.31 221 GLU A C 1
ATOM 1757 O O . GLU A 1 221 ? -27.899 -4.284 3.329 1.00 96.31 221 GLU A O 1
ATOM 1762 N N . GLY A 1 222 ? -27.435 -6.104 2.095 1.00 96.06 222 GLY A N 1
ATOM 1763 C CA . GLY A 1 222 ? -28.301 -7.024 2.838 1.00 96.06 222 GLY A CA 1
ATOM 1764 C C . GLY A 1 222 ? -27.966 -7.106 4.331 1.00 96.06 222 GLY A C 1
ATOM 1765 O O . GLY A 1 222 ? -28.861 -7.238 5.162 1.00 96.06 222 GLY A O 1
ATOM 1766 N N . ASN A 1 223 ? -26.691 -6.925 4.688 1.00 96.56 223 ASN A N 1
ATOM 1767 C CA . ASN A 1 223 ? -26.210 -6.967 6.073 1.00 96.56 223 ASN A CA 1
ATOM 1768 C C . ASN A 1 223 ? -26.031 -5.572 6.706 1.00 96.56 223 ASN A C 1
ATOM 1770 O O . ASN A 1 223 ? -25.305 -5.422 7.695 1.00 96.56 223 ASN A O 1
ATOM 1774 N N . ALA A 1 224 ? -26.649 -4.518 6.157 1.00 95.12 224 ALA A N 1
ATOM 1775 C C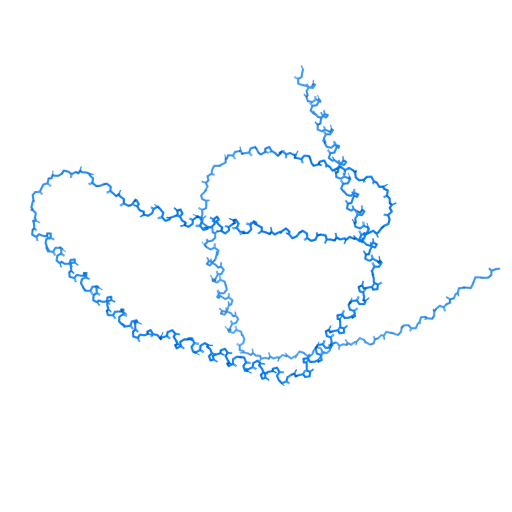A . ALA A 1 224 ? -26.488 -3.151 6.666 1.00 95.12 224 ALA A CA 1
ATOM 1776 C C . ALA A 1 224 ? -26.895 -3.006 8.146 1.00 95.12 224 ALA A C 1
ATOM 1778 O O . ALA A 1 224 ? -26.184 -2.359 8.922 1.00 95.12 224 ALA A O 1
ATOM 1779 N N . GLN A 1 225 ? -27.990 -3.651 8.562 1.00 95.50 225 GLN A N 1
ATOM 1780 C CA . GLN A 1 225 ? -28.452 -3.611 9.951 1.00 95.50 225 GLN A CA 1
ATOM 1781 C C . GLN A 1 225 ? -27.460 -4.295 10.905 1.00 95.50 225 GLN A C 1
ATOM 1783 O O . GLN A 1 225 ? -27.077 -3.700 11.912 1.00 95.50 225 GLN A O 1
ATOM 1788 N N . GLU A 1 226 ? -26.978 -5.496 10.572 1.00 95.75 226 GLU A N 1
ATOM 1789 C CA . GLU A 1 226 ? -25.993 -6.214 11.393 1.00 95.75 226 GLU A CA 1
ATOM 1790 C C . GLU A 1 226 ? -24.687 -5.423 11.540 1.00 95.75 226 GLU A C 1
ATOM 1792 O O . GLU A 1 226 ? -24.113 -5.355 12.634 1.00 95.75 226 GLU A O 1
ATOM 1797 N N . ARG A 1 227 ? -24.231 -4.771 10.459 1.00 94.62 227 ARG A N 1
ATOM 1798 C CA . ARG A 1 227 ? -23.066 -3.873 10.495 1.00 94.62 227 ARG A CA 1
ATOM 1799 C C . ARG A 1 227 ? -23.301 -2.691 11.429 1.00 94.62 227 ARG A C 1
ATOM 1801 O O . ARG A 1 227 ? -22.423 -2.373 12.233 1.00 94.62 227 ARG A O 1
ATOM 1808 N N . GLN A 1 228 ? -24.477 -2.073 11.373 1.00 96.25 228 GLN A N 1
ATOM 1809 C CA . GLN A 1 228 ? -24.826 -0.959 12.251 1.00 96.25 228 GLN A CA 1
ATOM 1810 C C . GLN A 1 228 ? -24.908 -1.393 13.723 1.00 96.25 228 GLN A C 1
ATOM 1812 O O . GLN A 1 228 ? -24.392 -0.703 14.604 1.00 96.25 228 GLN A O 1
ATOM 1817 N N . GLU A 1 229 ? -25.490 -2.555 14.013 1.00 95.75 229 GLU A N 1
ATOM 1818 C CA . GLU A 1 229 ? -25.532 -3.124 15.365 1.00 95.75 229 GLU A CA 1
ATOM 1819 C C . GLU A 1 229 ? -24.137 -3.507 15.876 1.00 95.75 229 GLU A C 1
ATOM 1821 O O . GLU A 1 229 ? -23.803 -3.268 17.038 1.00 95.75 229 GLU A O 1
ATOM 1826 N N . SER A 1 230 ? -23.292 -4.080 15.018 1.00 97.00 230 SER A N 1
ATOM 1827 C CA . SER A 1 230 ? -21.883 -4.354 15.325 1.00 97.00 230 SER A CA 1
ATOM 1828 C C . SER A 1 230 ? -21.123 -3.067 15.658 1.00 97.00 230 SER A C 1
ATOM 1830 O O . SER A 1 230 ? -20.464 -2.988 16.698 1.00 97.00 230 SER A O 1
ATOM 1832 N N . ARG A 1 231 ? -21.297 -2.012 14.850 1.00 96.62 231 ARG A N 1
ATOM 1833 C CA . ARG A 1 231 ? -20.705 -0.690 15.094 1.00 96.62 231 ARG A CA 1
ATOM 1834 C C . ARG A 1 231 ? -21.149 -0.111 16.437 1.00 96.62 231 ARG A C 1
ATOM 1836 O O . ARG A 1 231 ? -20.301 0.321 17.215 1.00 96.62 231 ARG A O 1
ATOM 1843 N N . LYS A 1 232 ? -22.449 -0.150 16.746 1.00 97.19 232 LYS A N 1
ATOM 1844 C CA . LYS A 1 232 ? -22.981 0.303 18.044 1.00 97.19 232 LYS A CA 1
ATOM 1845 C C . LYS A 1 232 ? -22.355 -0.464 19.213 1.00 97.19 232 LYS A C 1
ATOM 1847 O O . LYS A 1 232 ? -21.917 0.156 20.182 1.00 97.19 232 LYS A O 1
ATOM 1852 N N . ARG A 1 233 ? -22.242 -1.794 19.104 1.00 97.62 233 ARG A N 1
ATOM 1853 C CA . ARG A 1 233 ? -21.596 -2.642 20.124 1.00 97.62 233 ARG A CA 1
ATOM 1854 C C . A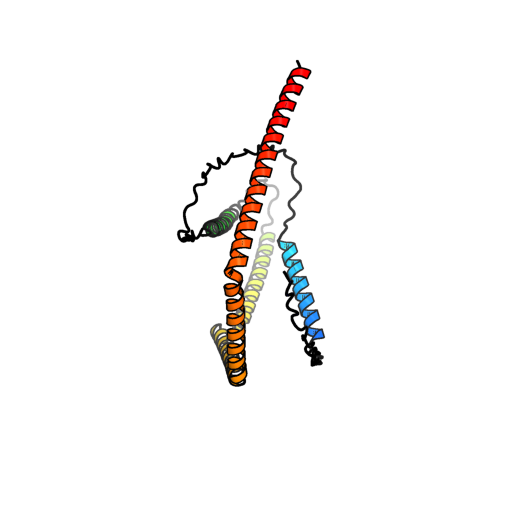RG A 1 233 ? -20.123 -2.289 20.328 1.00 97.62 233 ARG A C 1
ATOM 1856 O O . ARG A 1 233 ? -19.686 -2.182 21.471 1.00 97.62 233 ARG A O 1
ATOM 1863 N N . LEU A 1 234 ? -19.371 -2.073 19.248 1.00 96.38 234 LEU A N 1
ATOM 1864 C CA . LEU A 1 234 ? -17.961 -1.678 19.325 1.00 96.38 234 LEU A CA 1
ATOM 1865 C C . LEU A 1 234 ? -17.779 -0.309 19.985 1.00 96.38 234 LEU A C 1
ATOM 1867 O O . LEU A 1 234 ? -16.910 -0.165 20.842 1.00 96.38 234 LEU A O 1
ATOM 1871 N N . ILE A 1 235 ? -18.622 0.670 19.645 1.00 96.94 235 ILE A N 1
ATOM 1872 C CA . ILE A 1 235 ? -18.595 1.999 20.272 1.00 96.94 235 ILE A CA 1
ATOM 1873 C C . ILE A 1 235 ? -18.894 1.890 21.769 1.00 96.94 235 ILE A C 1
ATOM 1875 O O . ILE A 1 235 ? -18.161 2.449 22.582 1.00 96.94 235 ILE A O 1
ATOM 1879 N N . HIS A 1 236 ? -19.929 1.138 22.150 1.00 96.94 236 HIS A N 1
ATOM 1880 C CA . HIS A 1 236 ? -20.260 0.929 23.559 1.00 96.94 236 HIS A CA 1
ATOM 1881 C C . HIS A 1 236 ? -19.112 0.244 24.316 1.00 96.94 236 HIS A C 1
ATOM 1883 O O . HIS A 1 236 ? -18.779 0.636 25.433 1.00 96.94 236 HIS A O 1
ATOM 1889 N N . LEU A 1 237 ? -18.479 -0.768 23.716 1.00 96.88 237 LEU A N 1
ATOM 1890 C CA . LEU A 1 237 ? -17.332 -1.451 24.315 1.00 96.88 237 LEU A CA 1
ATOM 1891 C C . LEU A 1 237 ? -16.132 -0.509 24.486 1.00 96.88 237 LEU A C 1
ATOM 1893 O O . LEU A 1 237 ? -15.461 -0.554 25.516 1.00 96.88 237 LEU A O 1
ATOM 1897 N N . ALA A 1 238 ? -15.860 0.337 23.491 1.00 96.56 238 ALA A N 1
ATOM 1898 C CA . ALA A 1 238 ? -14.786 1.321 23.556 1.00 96.56 238 ALA A CA 1
ATOM 1899 C C . ALA A 1 238 ? -15.029 2.349 24.672 1.00 96.56 238 ALA A C 1
ATOM 1901 O O . ALA A 1 238 ? -14.114 2.607 25.453 1.00 96.56 238 ALA A O 1
ATOM 1902 N N . LYS A 1 239 ? -16.263 2.860 24.798 1.00 96.88 239 LYS A N 1
ATOM 1903 C CA . LYS A 1 239 ? -16.663 3.767 25.888 1.00 96.88 239 LYS A CA 1
ATOM 1904 C C . LYS A 1 239 ? -16.462 3.123 27.260 1.00 96.88 239 LYS A C 1
ATOM 1906 O O . LYS A 1 239 ? -15.711 3.651 28.068 1.00 96.88 239 LYS A O 1
ATOM 1911 N N . ALA A 1 240 ? -16.999 1.918 27.461 1.00 97.31 240 ALA A N 1
ATOM 1912 C CA . ALA A 1 240 ? -16.850 1.194 28.724 1.00 97.31 240 ALA A CA 1
ATOM 1913 C C . ALA A 1 240 ? -15.374 0.973 29.114 1.00 97.31 240 ALA A C 1
ATOM 1915 O O . ALA A 1 240 ? -15.014 1.081 30.284 1.00 97.31 240 ALA A O 1
ATOM 1916 N N . ARG A 1 241 ? -14.497 0.697 28.137 1.00 96.94 241 ARG A N 1
ATOM 1917 C CA . ARG A 1 241 ? -13.050 0.577 28.384 1.00 96.94 241 ARG A CA 1
ATOM 1918 C C . ARG A 1 241 ? -12.396 1.909 28.742 1.00 96.94 241 ARG A C 1
ATOM 1920 O O . ARG A 1 241 ? -11.496 1.919 29.578 1.00 96.94 241 ARG A O 1
ATOM 1927 N N . ALA A 1 242 ? -12.797 3.005 28.104 1.00 96.75 242 ALA A N 1
ATOM 1928 C CA . ALA A 1 242 ? -12.281 4.331 28.427 1.00 96.75 242 ALA A CA 1
ATOM 1929 C C . ALA A 1 242 ? -12.652 4.729 29.864 1.00 96.75 242 ALA A C 1
ATOM 1931 O O . ALA A 1 242 ? -11.778 5.156 30.620 1.00 96.75 242 ALA A O 1
ATOM 1932 N N . ASP A 1 243 ? -13.901 4.489 30.264 1.00 96.75 243 ASP A N 1
ATOM 1933 C CA . ASP A 1 243 ? -14.389 4.773 31.617 1.00 96.75 243 ASP A CA 1
ATOM 1934 C C . ASP A 1 243 ? -13.635 3.952 32.671 1.00 96.75 243 ASP A C 1
ATOM 1936 O O . ASP A 1 243 ? -13.129 4.503 33.649 1.00 96.75 243 ASP A O 1
ATOM 1940 N N . GLU A 1 244 ? -13.443 2.652 32.427 1.00 97.94 244 GLU A N 1
ATOM 1941 C CA . GLU A 1 244 ? -12.665 1.783 33.316 1.00 97.94 244 GLU A CA 1
ATOM 1942 C C . GLU A 1 244 ? -11.209 2.267 33.474 1.00 97.94 244 GLU A C 1
ATOM 1944 O O . GLU A 1 244 ? -10.637 2.228 34.568 1.00 97.94 244 GLU A O 1
ATOM 1949 N N . ILE A 1 245 ? -10.583 2.745 32.393 1.00 97.50 245 ILE A N 1
ATOM 1950 C CA . ILE A 1 245 ? -9.228 3.309 32.448 1.00 97.50 245 ILE A CA 1
ATOM 1951 C C . ILE A 1 245 ? -9.209 4.578 33.305 1.00 97.50 245 ILE A C 1
ATOM 1953 O O . ILE A 1 245 ? -8.308 4.725 34.137 1.00 97.50 245 ILE A O 1
ATOM 1957 N N . LEU A 1 246 ? -10.192 5.466 33.145 1.00 97.25 246 LEU A N 1
ATOM 1958 C CA . LEU A 1 246 ? -10.301 6.686 33.947 1.00 97.25 246 LEU A CA 1
ATOM 1959 C C . LEU A 1 246 ? -10.505 6.370 35.433 1.00 97.25 246 LEU A C 1
ATOM 1961 O O . LEU A 1 246 ? -9.857 6.979 36.286 1.00 97.25 246 LEU A O 1
ATOM 1965 N N . GLU A 1 247 ? -11.346 5.393 35.767 1.00 98.19 247 GLU A N 1
ATOM 1966 C CA . GLU A 1 247 ? -11.532 4.937 37.149 1.00 98.19 247 GLU A CA 1
ATOM 1967 C C . GLU A 1 247 ? -10.239 4.373 37.748 1.00 98.19 247 GLU A C 1
ATOM 1969 O O . GLU A 1 247 ? -9.846 4.749 38.857 1.00 98.19 247 GLU A O 1
ATOM 1974 N N . ARG A 1 248 ? -9.510 3.537 36.998 1.00 97.88 248 ARG A N 1
ATOM 1975 C CA . ARG A 1 248 ? -8.209 3.005 37.438 1.00 97.88 248 ARG A CA 1
ATOM 1976 C C . ARG A 1 248 ? -7.177 4.112 37.662 1.00 97.88 248 ARG A C 1
ATOM 1978 O O . ARG A 1 248 ? -6.413 4.039 38.625 1.00 97.88 248 ARG A O 1
ATOM 1985 N N . GLN A 1 249 ? -7.153 5.139 36.812 1.00 96.94 249 GLN A N 1
ATOM 1986 C CA . GLN A 1 249 ? -6.269 6.297 36.985 1.00 96.94 249 GLN A CA 1
ATOM 1987 C C . GLN A 1 249 ? -6.610 7.102 38.245 1.00 96.94 249 GLN A C 1
ATOM 1989 O O . GLN A 1 249 ? -5.697 7.488 38.984 1.00 96.94 249 GLN A O 1
ATOM 1994 N N . LYS A 1 250 ? -7.902 7.314 38.529 1.00 98.12 250 LYS A N 1
ATOM 1995 C CA . LYS A 1 250 ? -8.360 7.961 39.771 1.00 98.12 250 LYS A CA 1
ATOM 1996 C C . LYS A 1 250 ? -7.885 7.179 40.998 1.00 98.12 250 LYS A C 1
ATOM 1998 O O . LYS A 1 250 ? -7.185 7.737 41.839 1.00 98.12 250 LYS A O 1
ATOM 2003 N N . LEU A 1 251 ? -8.134 5.867 41.032 1.00 98.19 251 LEU A N 1
ATOM 2004 C CA . LEU A 1 251 ? -7.695 4.992 42.127 1.00 98.19 251 LEU A CA 1
ATOM 2005 C C . LEU A 1 251 ? -6.170 4.997 42.318 1.00 98.19 251 LEU A C 1
ATOM 2007 O O . LEU A 1 251 ? -5.685 5.046 43.448 1.00 98.19 251 LEU A O 1
ATOM 2011 N N . ALA A 1 252 ? -5.397 4.973 41.228 1.00 97.81 252 ALA A N 1
ATOM 2012 C CA . ALA A 1 252 ? -3.937 5.043 41.293 1.00 97.81 252 ALA A CA 1
ATOM 2013 C C . ALA A 1 252 ? -3.443 6.388 41.858 1.00 97.81 252 ALA A C 1
ATOM 2015 O O . ALA A 1 252 ? -2.470 6.428 42.622 1.00 97.81 252 ALA A O 1
ATOM 2016 N N . THR A 1 253 ? -4.123 7.483 41.511 1.00 98.25 253 THR A N 1
ATOM 2017 C CA . THR A 1 253 ? -3.817 8.829 42.011 1.00 98.25 253 THR A CA 1
ATOM 2018 C C . THR A 1 253 ? -4.107 8.934 43.509 1.00 98.25 253 THR A C 1
ATOM 2020 O O . THR A 1 253 ? -3.225 9.355 44.264 1.00 98.25 253 THR A O 1
ATOM 2023 N N . ASP A 1 254 ? -5.272 8.458 43.959 1.00 98.50 254 ASP A N 1
ATOM 2024 C CA . ASP A 1 254 ? -5.665 8.436 45.376 1.00 98.50 254 ASP A CA 1
ATOM 2025 C C . ASP A 1 254 ? -4.726 7.562 46.215 1.00 98.50 254 ASP A C 1
ATOM 2027 O O . ASP A 1 254 ? -4.237 7.985 47.266 1.00 98.50 254 ASP A O 1
ATOM 2031 N N . ALA A 1 255 ? -4.386 6.366 45.722 1.00 98.38 255 ALA A N 1
ATOM 2032 C CA . ALA A 1 255 ? -3.423 5.483 46.377 1.00 98.38 255 ALA A CA 1
ATOM 2033 C C . ALA A 1 255 ? -2.045 6.151 46.508 1.00 98.38 255 ALA A C 1
ATOM 2035 O O . ALA A 1 255 ? -1.402 6.075 47.558 1.00 98.38 255 ALA A O 1
ATOM 2036 N N . THR A 1 256 ? -1.598 6.861 45.468 1.00 98.38 256 THR A N 1
ATOM 2037 C CA . THR A 1 256 ? -0.334 7.608 45.496 1.00 98.38 256 THR A CA 1
ATOM 2038 C C . THR A 1 256 ? -0.376 8.746 46.518 1.00 98.38 256 THR A C 1
ATOM 2040 O O . THR A 1 256 ? 0.605 8.955 47.240 1.00 98.38 256 THR A O 1
ATOM 2043 N N . ALA A 1 257 ? -1.495 9.469 46.614 1.00 98.44 257 ALA A N 1
ATOM 2044 C CA . ALA A 1 257 ? -1.693 10.512 47.618 1.00 98.44 257 ALA A CA 1
ATOM 2045 C C . ALA A 1 257 ? -1.662 9.937 49.045 1.00 98.44 257 ALA A C 1
ATOM 2047 O O . ALA A 1 257 ? -0.957 10.465 49.910 1.00 98.44 257 ALA A O 1
ATOM 2048 N N . LEU A 1 258 ? -2.329 8.803 49.270 1.00 98.38 258 LEU A N 1
ATOM 2049 C CA . LEU A 1 258 ? -2.354 8.114 50.559 1.00 98.38 258 LEU A CA 1
ATOM 2050 C C . LEU A 1 258 ? -0.956 7.633 50.983 1.00 98.38 258 LEU A C 1
ATOM 2052 O O . LEU A 1 258 ? -0.535 7.858 52.119 1.00 98.38 258 LEU A O 1
ATOM 2056 N N . ILE A 1 259 ? -0.195 7.034 50.060 1.00 98.25 259 ILE A N 1
ATOM 2057 C CA . ILE A 1 259 ? 1.194 6.616 50.311 1.00 98.25 259 ILE A CA 1
ATOM 2058 C C . ILE A 1 259 ? 2.062 7.820 50.696 1.00 98.25 259 ILE A C 1
ATOM 2060 O O . ILE A 1 259 ? 2.856 7.727 51.635 1.00 98.25 259 ILE A O 1
ATOM 2064 N N . LYS A 1 260 ? 1.928 8.952 49.989 1.00 98.12 260 LYS A N 1
ATOM 2065 C CA . LYS A 1 260 ? 2.663 10.186 50.313 1.00 98.12 260 LYS A CA 1
ATOM 2066 C C . LYS A 1 260 ? 2.330 10.681 51.723 1.00 98.12 260 LYS A C 1
ATOM 2068 O O . LYS A 1 260 ? 3.249 11.003 52.471 1.00 98.12 260 LYS A O 1
ATOM 2073 N N . HIS A 1 261 ? 1.052 10.679 52.098 1.00 98.25 261 HIS A N 1
ATOM 2074 C CA . HIS A 1 261 ? 0.603 11.080 53.431 1.00 98.25 261 HIS A CA 1
ATOM 2075 C C . HIS A 1 261 ? 1.196 10.193 54.541 1.00 98.25 261 HIS A C 1
ATOM 2077 O O . HIS A 1 261 ? 1.790 10.706 55.488 1.00 98.25 261 HIS A O 1
ATOM 2083 N N . TYR A 1 262 ? 1.127 8.863 54.406 1.00 98.50 262 TYR A N 1
ATOM 2084 C CA . TYR A 1 262 ? 1.715 7.953 55.400 1.00 98.50 262 TYR A CA 1
ATOM 2085 C C . TYR A 1 262 ? 3.238 8.072 55.499 1.00 98.50 262 TYR A C 1
ATOM 2087 O O . TYR A 1 262 ? 3.786 8.014 56.598 1.00 98.50 262 TYR A O 1
ATOM 2095 N N . LYS A 1 263 ? 3.935 8.276 54.374 1.00 98.31 263 LYS A N 1
ATOM 2096 C CA . LYS A 1 263 ? 5.383 8.529 54.390 1.00 98.31 263 LYS A CA 1
ATOM 2097 C C . LYS A 1 263 ? 5.735 9.797 55.166 1.00 98.31 263 LYS A C 1
ATOM 2099 O O . LYS A 1 263 ? 6.730 9.789 55.880 1.00 98.31 263 LYS A O 1
ATOM 2104 N N . ALA A 1 264 ? 4.931 10.854 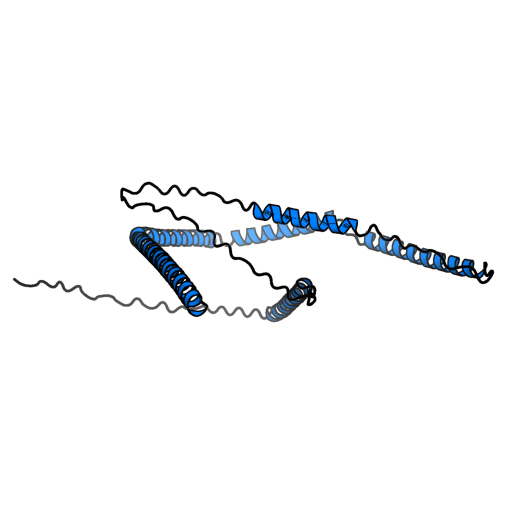55.047 1.00 97.69 264 ALA A N 1
ATOM 2105 C CA . ALA A 1 264 ? 5.139 12.084 55.807 1.00 97.69 264 ALA A CA 1
ATOM 2106 C C . ALA A 1 264 ? 4.965 11.8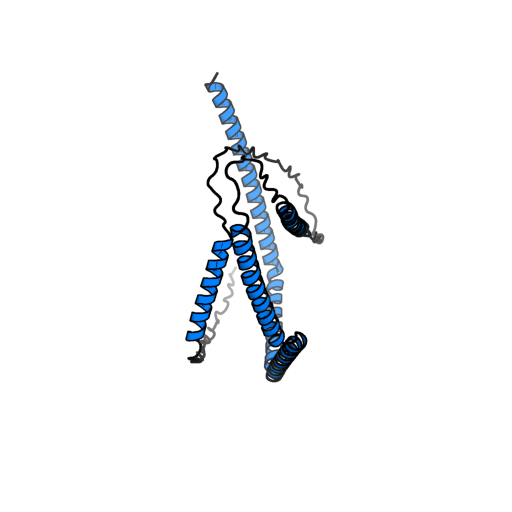61 57.319 1.00 97.69 264 ALA A C 1
ATOM 2108 O O . ALA A 1 264 ? 5.777 12.355 58.093 1.00 97.69 264 ALA A O 1
ATOM 2109 N N . LEU A 1 265 ? 3.969 11.068 57.732 1.00 97.81 265 LEU A N 1
ATOM 2110 C CA . LEU A 1 265 ? 3.742 10.735 59.145 1.00 97.81 265 LEU A CA 1
ATOM 2111 C C . LEU A 1 265 ? 4.860 9.890 59.769 1.00 97.81 265 LEU A C 1
ATOM 2113 O O . LEU A 1 265 ? 5.129 10.033 60.952 1.00 97.81 265 LEU A O 1
ATOM 2117 N N . LEU A 1 266 ? 5.491 8.998 59.001 1.00 97.81 266 LEU A N 1
ATOM 2118 C CA . LEU A 1 266 ? 6.561 8.127 59.507 1.00 97.81 266 LEU A CA 1
ATOM 2119 C C . LEU A 1 266 ? 7.929 8.816 59.613 1.00 97.81 266 LEU A C 1
ATOM 2121 O O . LEU A 1 266 ? 8.825 8.275 60.255 1.00 97.81 266 LEU A O 1
ATOM 2125 N N . LEU A 1 267 ? 8.114 9.951 58.937 1.00 95.38 267 LEU A N 1
ATOM 2126 C CA . LEU A 1 267 ? 9.370 10.710 58.932 1.00 95.38 267 LEU A CA 1
ATOM 2127 C C . LEU A 1 267 ? 9.352 11.924 59.875 1.00 95.38 267 LEU A C 1
ATOM 2129 O O . LEU A 1 267 ? 10.386 12.578 60.009 1.00 95.38 267 LEU A O 1
ATOM 2133 N N . ALA A 1 268 ? 8.199 12.234 60.473 1.00 79.31 268 ALA A N 1
ATOM 2134 C CA . ALA A 1 268 ? 8.028 13.273 61.488 1.00 79.31 268 ALA A CA 1
ATOM 2135 C C . ALA A 1 268 ? 8.340 12.725 62.888 1.00 79.31 268 ALA A C 1
ATOM 2137 O O . ALA A 1 268 ? 8.939 13.485 63.680 1.00 79.31 268 ALA A O 1
#

Organism: NCBI:txid34475

pLDDT: mean 74.17, std 21.64, range [38.94, 98.5]

Foldseek 3Di:
DDDDDDDDDPDDDDDPPPPPPPPPPPPPPVPPPVVVVVVVVVVVVVVVVVVVPPDDDDDDDDDDDDPDPPPPPDDPPDDDDDDDDDDDDPPPPPPVPDPPVVVVVVVVVVVVVVVVVVVVPPPDDDDDDDDDDDDDDPPVVVVVVVVVVVVVVVVVVVVVVVVVVVVVVDDDPVVVVVVVVVVVVVVVVVVVVVCVVQVVVVVVVVVVVVVVVVVVVVVCVVCVVVVVVVVVVVVVVVVVVVVVVVVVVVVVVVVVVVVVVVVVVVVD

Secondary structure (DSSP, 8-state):
------------PPPP-------------TTSHHHHHHHHHHHHHHHHHHHHHS---------------------------------------------HHHHHHHHHHHHHHHHHTTGGG----------------HHHHHHHHHHHHHHHHHHHHHHHHHHHHHHHH---HHHHHHHHHHHHHHHHHHHHHHHHH-HHHHHHHHHHHHHHHHHHHHHHHHTHHHHHHHHHHHHHHHHHHHHHHHHHHHHHHHHHHHHHHHHHHHH-

Sequence (268 aa):
MESSREKVPSCMRPLPSVTDHCFHLTLTTDVGEVFSDSLHDLIKHAEAEACNHRYPARLASTREKSVLHHEVRATTLEGLDADEDPVDEIQIDEEQDGDENGMLEMFSMLQAFQSVKELDAVGGVPHEEERAIHGRPSDRRHAQFLHVDRTMLCRSDQCKTRLAELKAQEVSQEKHLKDLSALRKNQENTVRDLLKTYPVMIEDLSHRRAAQINESSELLEGNAQERQESRKRLIHLAKARADEILERQKLATDATALIKHYKALLLA

Radius of gyration: 40.44 Å; chains: 1; bounding box: 129×64×93 Å